Protein 1DIH (pdb70)

Nearest PDB structures (foldseek):
  1arz-assembly1_C  TM=7.672E-01  e=2.226E-49  Escherichia coli K-12
  4ywj-assembly1_A  TM=9.802E-01  e=9.740E-38  Pseudomonas aeruginosa PAO1
  5us6-assembly1_D  TM=9.262E-01  e=4.968E-38  Vibrio vulnificus CMCP6
  8d57-assembly2_F  TM=9.720E-01  e=3.830E-36  Acinetobacter baumannii
  5tej-assembly1_B  TM=7.426E-01  e=2.477E-39  Vibrio vulnificus CMCP6

Structure (mmCIF, N/CA/C/O backbone):
data_1DIH
#
_entry.id   1DIH
#
_cell.length_a   75.700
_cell.length_b   81.200
_cell.length_c   94.200
_cell.angle_alpha   90.00
_cell.angle_beta   90.00
_cell.angle_gamma   90.00
#
_symmetry.space_group_name_H-M   'I 2 2 2'
#
loop_
_entity.id
_entity.type
_entity.pdbx_description
1 polymer 'DIHYDRODIPICOLINATE REDUCTASE'
2 non-polymer 'NADPH DIHYDRO-NICOTINAMIDE-ADENINE-DINUCLEOTIDE PHOSPHATE'
3 water water
#
loop_
_atom_site.group_PDB
_atom_site.id
_atom_site.type_symbol
_atom_site.label_atom_id
_atom_site.label_alt_id
_atom_site.label_comp_id
_atom_site.label_asym_id
_atom_site.label_entity_id
_atom_site.label_seq_id
_atom_site.pdbx_PDB_ins_code
_atom_site.Cartn_x
_atom_site.Cartn_y
_atom_site.Cartn_z
_atom_site.occupancy
_atom_site.B_iso_or_equiv
_atom_site.auth_seq_id
_atom_site.auth_comp_id
_atom_site.auth_asym_id
_atom_site.auth_atom_id
_atom_site.pdbx_PDB_model_num
ATOM 1 N N . HIS A 1 2 ? 20.711 -10.361 16.530 1.00 68.23 2 HIS A N 1
ATOM 2 C CA . HIS A 1 2 ? 20.277 -11.511 17.303 1.00 66.86 2 HIS A CA 1
ATOM 3 C C . HIS A 1 2 ? 19.350 -12.386 16.455 1.00 69.03 2 HIS A C 1
ATOM 4 O O . HIS A 1 2 ? 19.625 -13.585 16.196 1.00 71.04 2 HIS A O 1
ATOM 6 N N . ASP A 1 3 ? 18.409 -11.649 15.850 1.00 69.21 3 ASP A N 1
ATOM 7 C CA . ASP A 1 3 ? 17.209 -12.104 15.162 1.00 70.71 3 ASP A CA 1
ATOM 8 C C . ASP A 1 3 ? 16.201 -12.412 16.273 1.00 71.19 3 ASP A C 1
ATOM 9 O O . ASP A 1 3 ? 16.487 -13.259 17.124 1.00 73.78 3 ASP A O 1
ATOM 11 N N . ALA A 1 4 ? 15.153 -11.596 16.403 1.00 68.18 4 ALA A N 1
ATOM 12 C CA . ALA A 1 4 ? 14.198 -11.812 17.466 1.00 65.53 4 ALA A CA 1
ATOM 13 C C . ALA A 1 4 ? 13.126 -10.792 17.416 1.00 64.35 4 ALA A C 1
ATOM 14 O O . ALA A 1 4 ? 13.432 -9.618 17.196 1.00 63.80 4 ALA A O 1
ATOM 16 N N . ASN A 1 5 ? 11.907 -11.309 17.633 1.00 65.39 5 ASN A N 1
ATOM 17 C CA . ASN A 1 5 ? 10.674 -10.571 17.637 1.00 68.65 5 ASN A CA 1
ATOM 18 C C . ASN A 1 5 ? 10.726 -9.046 17.426 1.00 69.47 5 ASN A C 1
ATOM 19 O O . ASN A 1 5 ? 9.929 -8.509 16.639 1.00 72.70 5 ASN A O 1
ATOM 24 N N . ILE A 1 6 ? 11.743 -8.344 17.985 1.00 63.66 6 ILE A N 1
ATOM 25 C CA . ILE A 1 6 ? 11.845 -6.932 17.689 1.00 56.05 6 ILE A CA 1
ATOM 26 C C . ILE A 1 6 ? 13.061 -6.469 16.928 1.00 50.44 6 ILE A C 1
ATOM 27 O O . ILE A 1 6 ? 14.188 -6.925 17.154 1.00 50.49 6 ILE A O 1
ATOM 32 N N . ARG A 1 7 ? 12.763 -5.603 15.960 1.00 45.37 7 ARG A N 1
ATOM 33 C CA . ARG A 1 7 ? 13.658 -5.188 14.885 1.00 40.27 7 ARG A CA 1
ATOM 34 C C . ARG A 1 7 ? 14.187 -3.729 14.958 1.00 34.20 7 ARG A C 1
ATOM 35 O O . ARG A 1 7 ? 13.467 -2.747 15.049 1.00 29.79 7 ARG A O 1
ATOM 37 N N . VAL A 1 8 ? 15.502 -3.609 14.849 1.00 34.29 8 VAL A N 1
ATOM 38 C CA . VAL A 1 8 ? 16.199 -2.403 15.173 1.00 34.26 8 VAL A CA 1
ATOM 39 C C . VAL A 1 8 ? 17.201 -1.819 14.169 1.00 30.12 8 VAL A C 1
ATOM 40 O O . VAL A 1 8 ? 18.284 -2.372 13.843 1.00 27.79 8 VAL A O 1
ATOM 44 N N . ALA A 1 9 ? 16.952 -0.537 13.951 1.00 28.67 9 ALA A N 1
ATOM 45 C CA . ALA A 1 9 ? 17.821 0.273 13.159 1.00 26.86 9 ALA A CA 1
ATOM 46 C C . ALA A 1 9 ? 18.519 1.241 14.069 1.00 27.30 9 ALA A C 1
ATOM 47 O O . ALA A 1 9 ? 17.911 1.756 15.033 1.00 28.46 9 ALA A O 1
ATOM 49 N N . ILE A 1 10 ? 19.812 1.372 13.747 1.00 24.94 10 ILE A N 1
ATOM 50 C CA . ILE A 1 10 ? 20.816 2.136 14.411 1.00 23.35 10 ILE A CA 1
ATOM 51 C C . ILE A 1 10 ? 21.403 3.152 13.451 1.00 26.85 10 ILE A C 1
ATOM 52 O O . ILE A 1 10 ? 22.233 2.821 12.582 1.00 27.01 10 ILE A O 1
ATOM 57 N N . ALA A 1 11 ? 21.033 4.391 13.641 1.00 26.41 11 ALA A N 1
ATOM 58 C CA . ALA A 1 11 ? 21.549 5.429 12.839 1.00 27.20 11 ALA A CA 1
ATOM 59 C C . ALA A 1 11 ? 22.921 5.765 13.351 1.00 29.48 11 ALA A C 1
ATOM 60 O O . ALA A 1 11 ? 23.289 5.288 14.382 1.00 33.35 11 ALA A O 1
ATOM 62 N N . GLY A 1 12 ? 23.721 6.543 12.669 1.00 30.50 12 GLY A N 1
ATOM 63 C CA . GLY A 1 12 ? 25.028 6.918 13.201 1.00 30.89 12 GLY A CA 1
ATOM 64 C C . GLY A 1 12 ? 26.012 5.753 13.193 1.00 33.26 12 GLY A C 1
ATOM 65 O O . GLY A 1 12 ? 26.984 5.784 13.969 1.00 35.74 12 GLY A O 1
ATOM 66 N N . ALA A 1 13 ? 25.691 4.701 12.384 1.00 30.66 13 ALA A N 1
ATOM 67 C CA . ALA A 1 13 ? 26.398 3.420 12.276 1.00 29.16 13 ALA A CA 1
ATOM 68 C C . ALA A 1 13 ? 27.917 3.367 12.411 1.00 31.35 13 ALA A C 1
ATOM 69 O O . ALA A 1 13 ? 28.477 2.491 13.033 1.00 35.71 13 ALA A O 1
ATOM 71 N N . GLY A 1 14 ? 28.629 4.328 11.954 1.00 29.65 14 GLY A N 1
ATOM 72 C CA . GLY A 1 14 ? 30.037 4.248 12.196 1.00 30.55 14 GLY A CA 1
ATOM 73 C C . GLY A 1 14 ? 30.463 5.184 13.308 1.00 33.73 14 GLY A C 1
ATOM 74 O O . GLY A 1 14 ? 31.610 5.581 13.412 1.00 37.58 14 GLY A O 1
ATOM 75 N N . GLY A 1 15 ? 29.538 5.620 14.129 1.00 34.03 15 GLY A N 1
ATOM 76 C CA . GLY A 1 15 ? 29.910 6.557 15.169 1.00 34.10 15 GLY A CA 1
ATOM 77 C C . GLY A 1 15 ? 30.323 5.837 16.461 1.00 34.83 15 GLY A C 1
ATOM 78 O O . GLY A 1 15 ? 30.253 4.578 16.539 1.00 34.82 15 GLY A O 1
ATOM 79 N N . ARG A 1 16 ? 30.804 6.634 17.441 1.00 34.21 16 ARG A N 1
ATOM 80 C CA . ARG A 1 16 ? 31.287 6.073 18.695 1.00 33.93 16 ARG A CA 1
ATOM 81 C C . ARG A 1 16 ? 30.293 5.181 19.393 1.00 29.54 16 ARG A C 1
ATOM 82 O O . ARG A 1 16 ? 30.558 4.021 19.550 1.00 29.61 16 ARG A O 1
ATOM 90 N N . MET A 1 17 ? 29.053 5.624 19.500 1.00 24.41 17 MET A N 1
ATOM 91 C CA . MET A 1 17 ? 28.024 4.776 20.011 1.00 22.15 17 MET A CA 1
ATOM 92 C C . MET A 1 17 ? 27.457 3.788 18.995 1.00 22.18 17 MET A C 1
ATOM 93 O O . MET A 1 17 ? 26.930 2.721 19.371 1.00 22.61 17 MET A O 1
ATOM 98 N N . GLY A 1 18 ? 27.340 4.232 17.725 1.00 21.62 18 GLY A N 1
ATOM 99 C CA . GLY A 1 18 ? 26.805 3.420 16.646 1.00 18.98 18 GLY A CA 1
ATOM 100 C C . GLY A 1 18 ? 27.475 2.080 16.697 1.00 21.32 18 GLY A C 1
ATOM 101 O O . GLY A 1 18 ? 26.803 1.076 16.725 1.00 24.05 18 GLY A O 1
ATOM 102 N N . ARG A 1 19 ? 28.791 2.072 16.855 1.00 21.88 19 ARG A N 1
ATOM 103 C CA . ARG A 1 19 ? 29.534 0.818 16.912 1.00 24.02 19 ARG A CA 1
ATOM 104 C C . ARG A 1 19 ? 28.994 -0.106 17.980 1.00 30.02 19 ARG A C 1
ATOM 105 O O . ARG A 1 19 ? 28.549 -1.184 17.674 1.00 35.97 19 ARG A O 1
ATOM 107 N N . GLN A 1 20 ? 29.002 0.346 19.246 1.00 29.65 20 GLN A N 1
ATOM 108 C CA . GLN A 1 20 ? 28.488 -0.320 20.427 1.00 27.09 20 GLN A CA 1
ATOM 109 C C . GLN A 1 20 ? 27.016 -0.689 20.368 1.00 23.72 20 GLN A C 1
ATOM 110 O O . GLN A 1 20 ? 26.591 -1.758 20.828 1.00 22.93 20 GLN A O 1
ATOM 116 N N . LEU A 1 21 ? 26.207 0.263 19.976 1.00 23.84 21 LEU A N 1
ATOM 117 C CA . LEU A 1 21 ? 24.785 -0.029 19.804 1.00 26.59 21 LEU A CA 1
ATOM 118 C C . LEU A 1 21 ? 24.639 -1.276 18.921 1.00 26.47 21 LEU A C 1
ATOM 119 O O . LEU A 1 21 ? 23.693 -2.085 19.078 1.00 25.75 21 LEU A O 1
ATOM 124 N N . ILE A 1 22 ? 25.641 -1.515 18.037 1.00 29.01 22 ILE A N 1
ATOM 125 C CA . ILE A 1 22 ? 25.594 -2.697 17.168 1.00 31.32 22 ILE A CA 1
ATOM 126 C C . ILE A 1 22 ? 25.800 -3.994 17.926 1.00 33.48 22 ILE A C 1
ATOM 127 O O . ILE A 1 22 ? 24.951 -4.932 17.905 1.00 35.02 22 ILE A O 1
ATOM 132 N N . GLN A 1 23 ? 26.911 -4.044 18.646 1.00 32.63 23 GLN A N 1
ATOM 133 C CA . GLN A 1 23 ? 27.158 -5.231 19.389 1.00 35.09 23 GLN A CA 1
ATOM 134 C C . GLN A 1 23 ? 26.069 -5.487 20.402 1.00 36.47 23 GLN A C 1
ATOM 135 O O . GLN A 1 23 ? 25.607 -6.640 20.632 1.00 37.18 23 GLN A O 1
ATOM 141 N N . ALA A 1 24 ? 25.524 -4.406 20.898 1.00 35.23 24 ALA A N 1
ATOM 142 C CA . ALA A 1 24 ? 24.445 -4.630 21.819 1.00 33.90 24 ALA A CA 1
ATOM 143 C C . ALA A 1 24 ? 23.229 -5.271 21.171 1.00 28.99 24 ALA A C 1
ATOM 144 O O . ALA A 1 24 ? 22.530 -6.094 21.732 1.00 27.10 24 ALA A O 1
ATOM 146 N N . ALA A 1 25 ? 22.892 -4.733 20.041 1.00 29.93 25 ALA A N 1
ATOM 147 C CA . ALA A 1 25 ? 21.698 -5.134 19.392 1.00 28.70 25 ALA A CA 1
ATOM 148 C C . ALA A 1 25 ? 21.910 -6.565 19.057 1.00 28.45 25 ALA A C 1
ATOM 149 O O . ALA A 1 25 ? 21.117 -7.425 19.390 1.00 27.91 25 ALA A O 1
ATOM 151 N N . LEU A 1 26 ? 23.082 -6.770 18.520 1.00 30.35 26 LEU A N 1
ATOM 152 C CA . LEU A 1 26 ? 23.497 -8.074 18.200 1.00 35.81 26 LEU A CA 1
ATOM 153 C C . LEU A 1 26 ? 23.322 -8.980 19.413 1.00 44.45 26 LEU A C 1
ATOM 154 O O . LEU A 1 26 ? 22.487 -9.884 19.407 1.00 49.35 26 LEU A O 1
ATOM 159 N N . ALA A 1 27 ? 23.892 -8.582 20.552 1.00 45.01 27 ALA A N 1
ATOM 160 C CA . ALA A 1 27 ? 23.825 -9.411 21.758 1.00 43.88 27 ALA A CA 1
ATOM 161 C C . ALA A 1 27 ? 22.523 -9.699 22.444 1.00 41.67 27 ALA A C 1
ATOM 162 O O . ALA A 1 27 ? 22.382 -10.801 22.850 1.00 44.45 27 ALA A O 1
ATOM 164 N N . LEU A 1 28 ? 21.677 -8.715 22.710 1.00 40.16 28 LEU A N 1
ATOM 165 C CA . LEU A 1 28 ? 20.418 -8.809 23.504 1.00 39.31 28 LEU A CA 1
ATOM 166 C C . LEU A 1 28 ? 19.298 -9.691 22.913 1.00 41.60 28 LEU A C 1
ATOM 167 O O . LEU A 1 28 ? 18.594 -9.291 21.978 1.00 42.69 28 LEU A O 1
ATOM 172 N N . GLU A 1 29 ? 18.955 -10.757 23.631 1.00 41.80 29 GLU A N 1
ATOM 173 C CA . GLU A 1 29 ? 17.858 -11.646 23.264 1.00 42.68 29 GLU A CA 1
ATOM 174 C C . GLU A 1 29 ? 16.509 -10.940 22.988 1.00 41.06 29 GLU A C 1
ATOM 175 O O . GLU A 1 29 ? 15.981 -10.185 23.826 1.00 41.74 29 GLU A O 1
ATOM 181 N N . GLY A 1 30 ? 15.894 -11.228 21.823 1.00 37.91 30 GLY A N 1
ATOM 182 C CA . GLY A 1 30 ? 14.594 -10.661 21.543 1.00 34.97 30 GLY A CA 1
ATOM 183 C C . GLY A 1 30 ? 14.687 -9.411 20.676 1.00 33.84 30 GLY A C 1
ATOM 184 O O . GLY A 1 30 ? 13.662 -8.806 20.327 1.00 33.97 30 GLY A O 1
ATOM 185 N N . VAL A 1 31 ? 15.920 -8.964 20.397 1.00 34.23 31 VAL A N 1
ATOM 186 C CA . VAL A 1 31 ? 16.112 -7.802 19.538 1.00 36.47 31 VAL A CA 1
ATOM 187 C C . VAL A 1 31 ? 16.947 -8.233 18.397 1.00 36.69 31 VAL A C 1
ATOM 188 O O . VAL A 1 31 ? 17.993 -8.845 18.634 1.00 36.69 31 VAL A O 1
ATOM 192 N N . GLN A 1 32 ? 16.549 -7.862 17.194 1.00 37.62 32 GLN A N 1
ATOM 193 C CA . GLN A 1 32 ? 17.381 -8.259 16.101 1.00 41.39 32 GLN A CA 1
ATOM 194 C C . GLN A 1 32 ? 17.752 -7.096 15.284 1.00 39.66 32 GLN A C 1
ATOM 195 O O . GLN A 1 32 ? 16.887 -6.277 15.124 1.00 40.63 32 GLN A O 1
ATOM 201 N N . LEU A 1 33 ? 19.028 -7.004 14.833 1.00 37.67 33 LEU A N 1
ATOM 202 C CA . LEU A 1 33 ? 19.555 -5.834 14.059 1.00 36.28 33 LEU A CA 1
ATOM 203 C C . LEU A 1 33 ? 18.812 -5.587 12.738 1.00 36.46 33 LEU A C 1
ATOM 204 O O . LEU A 1 33 ? 19.256 -6.097 11.717 1.00 34.66 33 LEU A O 1
ATOM 209 N N . GLY A 1 34 ? 17.756 -4.754 12.778 1.00 36.52 34 GLY A N 1
ATOM 210 C 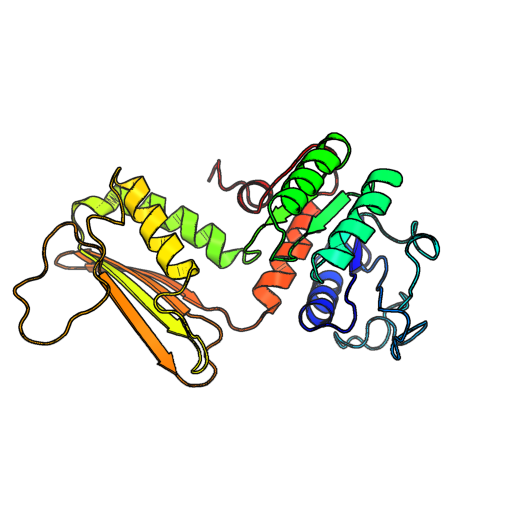CA . GLY A 1 34 ? 16.972 -4.327 11.612 1.00 34.91 34 GLY A CA 1
ATOM 211 C C . GLY A 1 34 ? 17.809 -3.713 10.486 1.00 34.30 34 GLY A C 1
ATOM 212 O O . GLY A 1 34 ? 18.058 -4.358 9.497 1.00 34.98 34 GLY A O 1
ATOM 213 N N . ALA A 1 35 ? 18.251 -2.473 10.638 1.00 34.79 35 ALA A N 1
ATOM 214 C CA . ALA A 1 35 ? 19.078 -1.752 9.667 1.00 35.01 35 ALA A CA 1
ATOM 215 C C . ALA A 1 35 ? 20.243 -1.005 10.326 1.00 37.26 35 ALA A C 1
ATOM 216 O O . ALA A 1 35 ? 20.204 -0.742 11.518 1.00 39.57 35 ALA A O 1
ATOM 218 N N . ALA A 1 36 ? 21.209 -0.537 9.528 1.00 36.88 36 ALA A N 1
ATOM 219 C CA . ALA A 1 36 ? 22.349 0.253 9.996 1.00 35.81 36 ALA A CA 1
ATOM 220 C C . ALA A 1 36 ? 22.629 1.403 9.070 1.00 38.75 36 ALA A C 1
ATOM 221 O O . ALA A 1 36 ? 23.257 1.171 8.038 1.00 41.88 36 ALA A O 1
ATOM 223 N N . LEU A 1 37 ? 22.259 2.620 9.463 1.00 37.00 37 LEU A N 1
ATOM 224 C CA . LEU A 1 37 ? 22.452 3.789 8.629 1.00 37.28 37 LEU A CA 1
ATOM 225 C C . LEU A 1 37 ? 23.775 4.443 8.833 1.00 41.97 37 LEU A C 1
ATOM 226 O O . LEU A 1 37 ? 24.340 4.390 9.910 1.00 44.78 37 LEU A O 1
ATOM 231 N N . GLU A 1 38 ? 24.155 5.193 7.801 1.00 41.68 38 GLU A N 1
ATOM 232 C CA . GLU A 1 38 ? 25.313 6.037 7.756 1.00 39.65 38 GLU A CA 1
ATOM 233 C C . GLU A 1 38 ? 24.972 7.241 6.928 1.00 40.05 38 GLU A C 1
ATOM 234 O O . GLU A 1 38 ? 23.884 7.365 6.332 1.00 38.18 38 GLU A O 1
ATOM 240 N N . ARG A 1 39 ? 25.920 8.129 6.945 1.00 43.54 39 ARG A N 1
ATOM 241 C CA . ARG A 1 39 ? 25.840 9.428 6.341 1.00 48.32 39 ARG A CA 1
ATOM 242 C C . ARG A 1 39 ? 26.431 9.409 4.959 1.00 50.50 39 ARG A C 1
ATOM 243 O O . ARG A 1 39 ? 27.637 9.163 4.834 1.00 51.13 39 ARG A O 1
ATOM 251 N N . GLU A 1 40 ? 25.560 9.702 3.970 1.00 51.25 40 GLU A N 1
ATOM 252 C CA . GLU A 1 40 ? 25.834 9.823 2.536 1.00 51.37 40 GLU A CA 1
ATOM 253 C C . GLU A 1 40 ? 27.250 9.689 2.124 1.00 50.39 40 GLU A C 1
ATOM 254 O O . GLU A 1 40 ? 27.592 8.756 1.395 1.00 51.22 40 GLU A O 1
ATOM 260 N N . GLY A 1 41 ? 28.054 10.670 2.497 1.00 50.84 41 GLY A N 1
ATOM 261 C CA . GLY A 1 41 ? 29.472 10.602 2.146 1.00 53.73 41 GLY A CA 1
ATOM 262 C C . GLY A 1 41 ? 30.066 9.212 2.491 1.00 55.92 41 GLY A C 1
ATOM 263 O O . GLY A 1 41 ? 30.989 8.688 1.847 1.00 57.11 41 GLY A O 1
ATOM 264 N N . SER A 1 42 ? 29.423 8.585 3.486 1.00 55.74 42 SER A N 1
ATOM 265 C CA . SER A 1 42 ? 29.739 7.252 4.025 1.00 55.68 42 SER A CA 1
ATOM 266 C C . SER A 1 42 ? 30.522 6.258 3.157 1.00 54.65 42 SER A C 1
ATOM 267 O O . SER A 1 42 ? 29.999 5.680 2.196 1.00 55.52 42 SER A O 1
ATOM 269 N N . SER A 1 43 ? 31.692 5.908 3.691 1.00 52.52 43 SER A N 1
ATOM 270 C CA . SER A 1 43 ? 32.578 4.883 3.164 1.00 50.95 43 SER A CA 1
ATOM 271 C C . SER A 1 43 ? 32.187 3.475 3.649 1.00 50.10 43 SER A C 1
ATOM 272 O O . SER A 1 43 ? 32.756 2.460 3.201 1.00 51.30 43 SER A O 1
ATOM 275 N N . LEU A 1 44 ? 31.281 3.400 4.621 1.00 46.64 44 LEU A N 1
ATOM 276 C CA . LEU A 1 44 ? 30.914 2.108 5.155 1.00 44.21 44 LEU A CA 1
ATOM 277 C C . LEU A 1 44 ? 29.599 1.734 4.557 1.00 44.21 44 LEU A C 1
ATOM 278 O O . LEU A 1 44 ? 28.970 0.704 4.853 1.00 44.45 44 LEU A O 1
ATOM 283 N N . LEU A 1 45 ? 29.212 2.645 3.678 1.00 43.20 45 LEU A N 1
ATOM 284 C CA . LEU A 1 45 ? 27.994 2.544 2.934 1.00 39.74 45 LEU A CA 1
ATOM 285 C C . LEU A 1 45 ? 27.850 1.229 2.217 1.00 38.28 45 LEU A C 1
ATOM 286 O O . LEU A 1 45 ? 28.805 0.503 1.926 1.00 32.29 45 LEU A O 1
ATOM 291 N N . GLY A 1 46 ? 26.565 0.989 1.974 1.00 43.87 46 GLY A N 1
ATOM 292 C CA . GLY A 1 46 ? 26.003 -0.080 1.195 1.00 49.20 46 GLY A CA 1
ATOM 293 C C . GLY A 1 46 ? 26.452 -1.442 1.650 1.00 51.91 46 GLY A C 1
ATOM 294 O O . GLY A 1 46 ? 25.688 -2.429 1.562 1.00 54.43 46 GLY A O 1
ATOM 295 N N . SER A 1 47 ? 27.705 -1.494 2.059 1.00 51.67 47 SER A N 1
ATOM 296 C CA . SER A 1 47 ? 28.250 -2.680 2.647 1.00 55.21 47 SER A CA 1
ATOM 297 C C . SER A 1 47 ? 29.428 -2.405 3.588 1.00 58.42 47 SER A C 1
ATOM 298 O O . SER A 1 47 ? 30.341 -1.638 3.281 1.00 59.73 47 SER A O 1
ATOM 300 N N . ASP A 1 48 ? 29.372 -3.081 4.710 1.00 59.68 48 ASP A N 1
ATOM 301 C CA . ASP A 1 48 ? 30.402 -3.148 5.708 1.00 64.74 48 ASP A CA 1
ATOM 302 C C . ASP A 1 48 ? 29.623 -3.558 6.916 1.00 67.79 48 ASP A C 1
ATOM 303 O O . ASP A 1 48 ? 29.887 -3.266 8.109 1.00 68.20 48 ASP A O 1
ATOM 308 N N . ALA A 1 49 ? 28.534 -4.169 6.439 1.00 68.64 49 ALA A N 1
ATOM 309 C CA . ALA A 1 49 ? 27.459 -4.780 7.183 1.00 68.99 49 ALA A CA 1
ATOM 310 C C . ALA A 1 49 ? 27.812 -5.256 8.560 1.00 66.81 49 ALA A C 1
ATOM 311 O O . ALA A 1 49 ? 28.287 -6.400 8.651 1.00 66.98 49 ALA A O 1
ATOM 313 N N . GLY A 1 50 ? 27.384 -4.473 9.590 1.00 64.85 50 GLY A N 1
ATOM 314 C CA . GLY A 1 50 ? 27.586 -4.830 10.994 1.00 63.80 50 GLY A CA 1
ATOM 315 C C . GLY A 1 50 ? 28.843 -5.697 11.257 1.00 63.54 50 GLY A C 1
ATOM 316 O O . GLY A 1 50 ? 28.799 -6.915 11.522 1.00 63.02 50 GLY A O 1
ATOM 317 N N . GLU A 1 51 ? 29.975 -5.062 11.038 1.00 63.72 51 GLU A N 1
ATOM 318 C CA . GLU A 1 51 ? 31.280 -5.604 11.309 1.00 63.32 51 GLU A CA 1
ATOM 319 C C . GLU A 1 51 ? 32.184 -4.427 11.657 1.00 63.87 51 GLU A C 1
ATOM 320 O O . GLU A 1 51 ? 33.078 -4.026 10.906 1.00 63.07 51 GLU A O 1
ATOM 326 N N . LEU A 1 52 ? 31.661 -3.713 12.678 1.00 65.43 52 LEU A N 1
ATOM 327 C CA . LEU A 1 52 ? 32.277 -2.688 13.525 1.00 65.60 52 LEU A CA 1
ATOM 328 C C . LEU A 1 52 ? 32.219 -3.271 14.930 1.00 62.55 52 LEU A C 1
ATOM 329 O O . LEU A 1 52 ? 33.172 -3.231 15.728 1.00 63.47 52 LEU A O 1
ATOM 334 N N . ALA A 1 53 ? 31.129 -3.969 15.141 1.00 59.31 53 ALA A N 1
ATOM 335 C CA . ALA A 1 53 ? 30.919 -4.675 16.378 1.00 58.62 53 ALA A CA 1
ATOM 336 C C . ALA A 1 53 ? 31.657 -6.031 16.433 1.00 57.34 53 ALA A C 1
ATOM 337 O O . ALA A 1 53 ? 31.387 -6.839 17.349 1.00 58.31 53 ALA A O 1
ATOM 339 N N . GLY A 1 54 ? 32.483 -6.348 15.405 1.00 55.73 54 GLY A N 1
ATOM 340 C CA . GLY A 1 54 ? 32.974 -7.703 15.177 1.00 54.80 54 GLY A CA 1
ATOM 341 C C . GLY A 1 54 ? 31.717 -8.565 14.875 1.00 56.55 54 GLY A C 1
ATOM 342 O O . GLY A 1 54 ? 30.577 -8.080 14.914 1.00 57.74 54 GLY A O 1
ATOM 343 N N . ALA A 1 55 ? 31.891 -9.855 14.597 1.00 57.14 55 ALA A N 1
ATOM 344 C CA . ALA A 1 55 ? 30.803 -10.802 14.251 1.00 56.25 55 ALA A CA 1
ATOM 345 C C . ALA A 1 55 ? 30.725 -11.002 12.769 1.00 55.09 55 ALA A C 1
ATOM 346 O O . ALA A 1 55 ? 29.666 -11.340 12.248 1.00 55.97 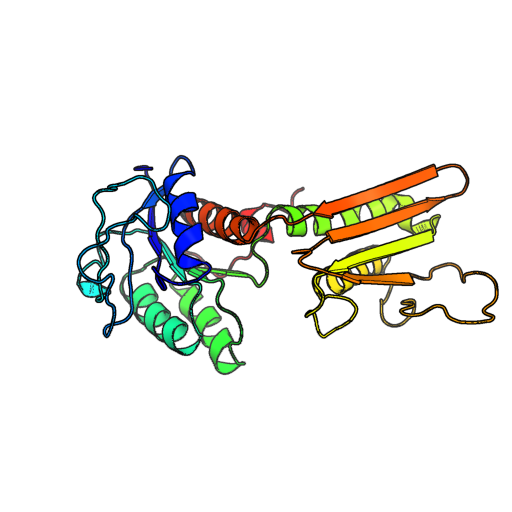55 ALA A O 1
ATOM 348 N N . GLY A 1 56 ? 31.889 -10.810 12.151 1.00 54.08 56 GLY A N 1
ATOM 349 C CA . GLY A 1 56 ? 32.049 -10.882 10.742 1.00 54.07 56 GLY A CA 1
ATOM 350 C C . GLY A 1 56 ? 30.845 -10.270 10.047 1.00 53.17 56 GLY A C 1
ATOM 351 O O . GLY A 1 56 ? 30.655 -9.041 10.061 1.00 51.91 56 GLY A O 1
ATOM 352 N N . LYS A 1 57 ? 29.988 -11.195 9.574 1.00 52.66 57 LYS A N 1
ATOM 353 C CA . LYS A 1 57 ? 28.828 -10.889 8.781 1.00 52.47 57 LYS A CA 1
ATOM 354 C C . LYS A 1 57 ? 27.525 -11.081 9.504 1.00 49.44 57 LYS A C 1
ATOM 355 O O . LYS A 1 57 ? 27.320 -12.109 10.106 1.00 49.59 57 LYS A O 1
ATOM 361 N N . THR A 1 58 ? 26.608 -10.128 9.358 1.00 47.76 58 THR A N 1
ATOM 362 C CA . THR A 1 58 ? 25.347 -10.198 10.064 1.00 47.39 58 THR A CA 1
ATOM 363 C C . THR A 1 58 ? 24.105 -10.200 9.195 1.00 47.47 58 THR A C 1
ATOM 364 O O . THR A 1 58 ? 22.997 -10.123 9.749 1.00 47.72 58 THR A O 1
ATOM 368 N N . GLY A 1 59 ? 24.274 -10.109 7.858 1.00 46.67 59 GLY A N 1
ATOM 369 C CA . GLY A 1 59 ? 23.127 -10.125 6.972 1.00 44.75 59 GLY A CA 1
ATOM 370 C C . GLY A 1 59 ? 22.669 -8.753 6.572 1.00 45.82 59 GLY A C 1
ATOM 371 O O . GLY A 1 59 ? 22.429 -8.588 5.409 1.00 46.73 59 GLY A O 1
ATOM 372 N N . VAL A 1 60 ? 22.530 -7.802 7.562 1.00 45.56 60 VAL A N 1
ATOM 373 C CA . VAL A 1 60 ? 22.114 -6.379 7.448 1.00 42.17 60 VAL A CA 1
ATOM 374 C C . VAL A 1 60 ? 23.255 -5.618 6.865 1.00 40.79 60 VAL A C 1
ATOM 375 O O . VAL A 1 60 ? 24.380 -5.967 7.189 1.00 40.28 60 VAL A O 1
ATOM 379 N N . THR A 1 61 ? 22.941 -4.504 6.159 1.00 40.49 61 THR A N 1
ATOM 380 C CA . THR A 1 61 ? 23.897 -3.729 5.368 1.00 40.76 61 THR A CA 1
ATOM 381 C C . THR A 1 61 ? 23.810 -2.221 5.553 1.00 32.94 61 THR A C 1
ATOM 382 O O . THR A 1 61 ? 22.752 -1.641 5.633 1.00 29.25 61 THR A O 1
ATOM 386 N N . VAL A 1 62 ? 24.941 -1.579 5.701 1.00 32.33 62 VAL A N 1
ATOM 387 C CA . VAL A 1 62 ? 24.893 -0.149 5.893 1.00 36.14 62 VAL A CA 1
ATOM 388 C C . VAL A 1 62 ? 24.293 0.668 4.725 1.00 41.57 62 VAL A C 1
ATOM 389 O O . VAL A 1 62 ? 24.816 0.688 3.600 1.00 44.39 62 VAL A O 1
ATOM 393 N N . GLN A 1 63 ? 23.201 1.377 5.007 1.00 41.22 63 GLN A N 1
ATOM 394 C CA . GLN A 1 63 ? 22.484 2.134 4.019 1.00 41.24 63 GLN A CA 1
ATOM 395 C C . GLN A 1 63 ? 22.654 3.633 4.189 1.00 42.34 63 GLN A C 1
ATOM 396 O O . GLN A 1 63 ? 23.490 4.069 4.927 1.00 41.88 63 GLN A O 1
ATOM 402 N N . SER A 1 64 ? 21.786 4.415 3.530 1.00 43.51 64 SER A N 1
ATOM 403 C CA . SER A 1 64 ? 21.814 5.852 3.625 1.00 41.70 64 SER A CA 1
ATOM 404 C C . SER A 1 64 ? 20.432 6.475 3.647 1.00 39.99 64 SER A C 1
ATOM 405 O O . SER A 1 64 ? 20.298 7.676 3.956 1.00 41.20 64 SER A O 1
ATOM 408 N N . SER A 1 65 ? 19.421 5.659 3.305 1.00 38.25 65 SER A N 1
ATOM 409 C CA . SER A 1 65 ? 18.024 6.093 3.122 1.00 39.78 65 SER A CA 1
ATOM 410 C C . SER A 1 65 ? 17.081 5.462 4.064 1.00 38.79 65 SER A C 1
ATOM 411 O O . SER A 1 65 ? 16.893 4.246 3.977 1.00 39.57 65 SER A O 1
ATOM 414 N N . LEU A 1 66 ? 16.304 6.294 4.744 1.00 39.48 66 LEU A N 1
ATOM 415 C CA . LEU A 1 66 ? 15.275 5.760 5.624 1.00 42.78 66 LEU A CA 1
ATOM 416 C C . LEU A 1 66 ? 14.263 4.894 4.867 1.00 42.63 66 LEU A C 1
ATOM 417 O O . LEU A 1 66 ? 14.014 3.703 5.183 1.00 40.34 66 LEU A O 1
ATOM 422 N N . ASP A 1 67 ? 13.740 5.479 3.785 1.00 45.53 67 ASP A N 1
ATOM 423 C CA . ASP A 1 67 ? 12.824 4.736 2.911 1.00 45.50 67 ASP A CA 1
ATOM 424 C C . ASP A 1 67 ? 13.509 3.596 2.143 1.00 41.96 67 ASP A C 1
ATOM 425 O O . ASP A 1 67 ? 12.905 2.563 1.871 1.00 42.14 67 ASP A O 1
ATOM 430 N N . ALA A 1 68 ? 14.825 3.658 1.994 1.00 40.04 68 ALA A N 1
ATOM 431 C CA . ALA A 1 68 ? 15.529 2.507 1.432 1.00 42.15 68 ALA A CA 1
ATOM 432 C C . ALA A 1 68 ? 15.471 1.283 2.339 1.00 43.69 68 ALA A C 1
ATOM 433 O O . ALA A 1 68 ? 16.059 0.224 2.021 1.00 40.84 68 ALA A O 1
ATOM 435 N N . VAL A 1 69 ? 14.899 1.478 3.549 1.00 47.38 69 VAL A N 1
ATOM 436 C CA . VAL A 1 69 ? 14.957 0.433 4.572 1.00 46.38 69 VAL A CA 1
ATOM 437 C C . VAL A 1 69 ? 13.879 0.544 5.554 1.00 41.24 69 VAL A C 1
ATOM 438 O O . VAL A 1 69 ? 13.868 -0.159 6.547 1.00 42.91 69 VAL A O 1
ATOM 442 N N . LYS A 1 70 ? 13.030 1.458 5.284 1.00 36.17 70 LYS A N 1
ATOM 443 C CA . LYS A 1 70 ? 12.060 1.770 6.214 1.00 38.77 70 LYS A CA 1
ATOM 444 C C . LYS A 1 70 ? 11.198 0.621 6.635 1.00 43.23 70 LYS A C 1
ATOM 445 O O . LYS A 1 70 ? 10.477 0.724 7.612 1.00 44.42 70 LYS A O 1
ATOM 451 N N . ASP A 1 71 ? 11.403 -0.532 6.069 1.00 47.45 71 ASP A N 1
ATOM 452 C CA . ASP A 1 71 ? 10.624 -1.684 6.511 1.00 54.47 71 ASP A CA 1
ATOM 453 C C . ASP A 1 71 ? 11.474 -2.839 7.018 1.00 54.33 71 ASP A C 1
ATOM 454 O O . ASP A 1 71 ? 11.022 -3.989 7.161 1.00 53.80 71 ASP A O 1
ATOM 459 N N . ASP A 1 72 ? 12.726 -2.526 7.320 1.00 54.24 72 ASP A N 1
ATOM 460 C CA . ASP A 1 72 ? 13.656 -3.517 7.872 1.00 53.08 72 ASP A CA 1
ATOM 461 C C . ASP A 1 72 ? 13.739 -3.537 9.416 1.00 49.26 72 ASP A C 1
ATOM 462 O O . ASP A 1 72 ? 14.310 -4.439 10.043 1.00 49.38 72 ASP A O 1
ATOM 467 N N . PHE A 1 73 ? 13.102 -2.549 10.001 1.00 44.43 73 PHE A N 1
ATOM 468 C CA . PHE A 1 73 ? 13.198 -2.269 11.383 1.00 41.06 73 PHE A CA 1
ATOM 469 C C . PHE A 1 73 ? 11.868 -1.796 11.963 1.00 42.60 73 PHE A C 1
ATOM 470 O O . PHE A 1 73 ? 10.980 -1.268 11.277 1.00 43.50 73 PHE A O 1
ATOM 478 N N . ASP A 1 74 ? 11.790 -2.001 13.260 1.00 41.92 74 ASP A N 1
ATOM 479 C CA . ASP A 1 74 ? 10.686 -1.756 14.150 1.00 39.80 74 ASP A CA 1
ATOM 480 C C . ASP A 1 74 ? 10.915 -0.506 15.006 1.00 34.66 74 ASP A C 1
ATOM 481 O O . ASP A 1 74 ? 10.026 0.311 15.286 1.00 32.53 74 ASP A O 1
ATOM 486 N N . VAL A 1 75 ? 12.097 -0.408 15.560 1.00 32.50 75 VAL A N 1
ATOM 487 C CA . VAL A 1 75 ? 12.350 0.698 16.442 1.00 27.62 75 VAL A CA 1
ATOM 488 C C . VAL A 1 75 ? 13.558 1.359 15.925 1.00 27.91 75 VAL A C 1
ATOM 489 O O . VAL A 1 75 ? 14.432 0.660 15.364 1.00 29.30 75 VAL A O 1
ATOM 493 N N . PHE A 1 76 ? 13.556 2.683 16.021 1.00 25.45 76 PHE A N 1
ATOM 494 C CA . PHE A 1 76 ? 14.700 3.424 15.535 1.00 24.40 76 PHE A CA 1
ATOM 495 C C . PHE A 1 76 ? 15.549 3.916 16.679 1.00 23.39 76 PHE A C 1
ATOM 496 O O . PHE A 1 76 ? 15.058 4.721 17.488 1.00 22.73 76 PHE A O 1
ATOM 504 N N . ILE A 1 77 ? 16.834 3.539 16.631 1.00 20.81 77 ILE A N 1
ATOM 505 C CA . ILE A 1 77 ? 17.793 3.948 17.642 1.00 21.57 77 ILE A CA 1
ATOM 506 C C . ILE A 1 77 ? 18.730 5.095 17.204 1.00 22.82 77 ILE A C 1
ATOM 507 O O . ILE A 1 77 ? 19.725 4.880 16.522 1.00 24.05 77 ILE A O 1
ATOM 512 N N . ASP A 1 78 ? 18.583 6.275 17.801 1.00 23.81 78 ASP A N 1
ATOM 513 C CA . ASP A 1 78 ? 19.372 7.459 17.446 1.00 22.39 78 ASP A CA 1
ATOM 514 C C . ASP A 1 78 ? 20.299 8.028 18.536 1.00 19.74 78 ASP A C 1
ATOM 515 O O . ASP A 1 78 ? 19.795 8.736 19.416 1.00 18.97 78 ASP A O 1
ATOM 520 N N . PHE A 1 79 ? 21.636 7.993 18.280 1.00 18.30 79 PHE A N 1
ATOM 521 C CA . PHE A 1 79 ? 22.641 8.682 19.037 1.00 18.59 79 PHE A CA 1
ATOM 522 C C . PHE A 1 79 ? 23.503 9.362 18.008 1.00 19.72 79 PHE A C 1
ATOM 523 O O . PHE A 1 79 ? 24.552 8.825 17.689 1.00 23.83 79 PHE A O 1
ATOM 531 N N . THR A 1 80 ? 23.118 10.578 17.598 1.00 18.66 80 THR A N 1
ATOM 532 C CA . THR A 1 80 ? 23.567 11.336 16.421 1.00 20.22 80 THR A CA 1
ATOM 533 C C . THR A 1 80 ? 23.881 12.752 16.772 1.00 23.96 80 THR A C 1
ATOM 534 O O . THR A 1 80 ? 24.664 12.952 17.717 1.00 26.55 80 THR A O 1
ATOM 538 N N . ARG A 1 81 ? 23.090 13.719 16.208 1.00 24.81 81 ARG A N 1
ATOM 539 C CA . ARG A 1 81 ? 23.083 15.152 16.457 1.00 23.41 81 ARG A CA 1
ATOM 540 C C . ARG A 1 81 ? 21.670 15.598 16.212 1.00 20.45 81 ARG A C 1
ATOM 541 O O . ARG A 1 81 ? 20.951 15.013 15.382 1.00 21.48 81 ARG A O 1
ATOM 549 N N . PRO A 1 82 ? 21.254 16.574 17.002 1.00 16.69 82 PRO A N 1
ATOM 550 C CA . PRO A 1 82 ? 19.910 17.048 17.013 1.00 17.47 82 PRO A CA 1
ATOM 551 C C . PRO A 1 82 ? 19.378 17.361 15.650 1.00 19.79 82 PRO A C 1
ATOM 552 O O . PRO A 1 82 ? 18.229 17.074 15.412 1.00 23.22 82 PRO A O 1
ATOM 556 N N . GLU A 1 83 ? 20.225 17.860 14.760 1.00 22.67 83 GLU A N 1
ATOM 557 C CA . GLU A 1 83 ? 19.859 18.148 13.360 1.00 29.81 83 GLU A CA 1
ATOM 558 C C . GLU A 1 83 ? 19.456 16.842 12.635 1.00 25.83 83 GLU A C 1
ATOM 559 O O . GLU A 1 83 ? 18.387 16.785 12.038 1.00 22.87 83 GLU A O 1
ATOM 565 N N . GLY A 1 84 ? 20.131 15.702 12.959 1.00 26.81 84 GLY A N 1
ATOM 566 C CA . GLY A 1 84 ? 19.763 14.379 12.380 1.00 24.97 84 GLY A CA 1
ATOM 567 C C . GLY A 1 84 ? 18.526 13.860 13.058 1.00 25.15 84 GLY A C 1
ATOM 568 O O . GLY A 1 84 ? 17.579 13.283 12.469 1.00 24.22 84 GLY A O 1
ATOM 569 N N . THR A 1 85 ? 18.527 14.157 14.339 1.00 25.77 85 THR A N 1
ATOM 570 C CA . THR A 1 85 ? 17.447 13.711 15.154 1.00 24.59 85 THR A CA 1
ATOM 571 C C . THR A 1 85 ? 16.125 14.139 14.665 1.00 21.83 85 THR A C 1
ATOM 572 O O . THR A 1 85 ? 15.291 13.274 14.413 1.00 23.59 85 THR A O 1
ATOM 576 N N . LEU A 1 86 ? 15.977 15.430 14.507 1.00 20.20 86 LEU A N 1
ATOM 577 C CA . LEU A 1 86 ? 14.743 16.029 13.954 1.00 23.24 86 LEU A CA 1
ATOM 578 C C . LEU A 1 86 ? 14.416 15.481 12.489 1.00 26.03 86 LEU A C 1
ATOM 579 O O . LEU A 1 86 ? 13.261 15.245 12.114 1.00 23.63 86 LEU A O 1
ATOM 584 N N . ASN A 1 87 ? 15.459 15.066 11.745 1.00 27.73 87 ASN A N 1
ATOM 585 C CA . ASN A 1 87 ? 15.167 14.393 10.513 1.00 32.96 87 ASN A CA 1
ATOM 586 C C . ASN A 1 87 ? 14.453 13.096 10.800 1.00 30.94 87 ASN A C 1
ATOM 587 O O . ASN A 1 87 ? 13.339 12.835 10.350 1.00 30.76 87 ASN A O 1
ATOM 592 N N . HIS A 1 88 ? 15.165 12.259 11.528 1.00 29.74 88 HIS A N 1
ATOM 593 C CA . HIS A 1 88 ? 14.736 10.913 11.840 1.00 28.26 88 HIS A CA 1
ATOM 594 C C . HIS A 1 88 ? 13.382 10.905 12.486 1.00 29.15 88 HIS A C 1
ATOM 595 O O . HIS A 1 88 ? 12.544 10.089 12.251 1.00 30.23 88 HIS A O 1
ATOM 602 N N . LEU A 1 89 ? 13.180 11.906 13.269 1.00 30.31 89 LEU A N 1
ATOM 603 C CA . LEU A 1 89 ? 11.992 12.151 13.967 1.00 30.54 89 LEU A CA 1
ATOM 604 C C . LEU A 1 89 ? 10.809 12.129 13.010 1.00 31.40 89 LEU A C 1
ATOM 605 O O . LEU A 1 89 ? 9.967 11.226 13.084 1.00 31.73 89 LEU A O 1
ATOM 610 N N . ALA A 1 90 ? 10.742 13.111 12.104 1.00 30.84 90 ALA A N 1
ATOM 611 C CA . ALA A 1 90 ? 9.599 13.221 11.168 1.00 32.82 90 ALA A CA 1
ATOM 612 C C . ALA A 1 90 ? 9.303 12.019 10.269 1.00 33.38 90 ALA A C 1
ATOM 613 O O . ALA A 1 90 ? 8.146 11.718 9.885 1.00 34.70 90 ALA A O 1
ATOM 615 N N . PHE A 1 91 ? 10.326 11.236 10.013 1.00 33.51 91 PHE A N 1
ATOM 616 C CA . PHE A 1 91 ? 10.087 10.039 9.288 1.00 35.62 91 PHE A CA 1
ATOM 617 C C . PHE A 1 91 ? 9.571 8.960 10.209 1.00 37.65 91 PHE A C 1
ATOM 618 O O . PHE A 1 91 ? 8.806 8.118 9.824 1.00 38.38 91 PHE A O 1
ATOM 626 N N . CYS A 1 92 ? 9.966 8.981 11.471 1.00 37.70 92 CYS A N 1
ATOM 627 C CA . CYS A 1 92 ? 9.501 7.955 12.389 1.00 34.07 92 CYS A CA 1
ATOM 628 C C . CYS A 1 92 ? 8.032 8.111 12.665 1.00 34.04 92 CYS A C 1
ATOM 629 O O . CYS A 1 92 ? 7.268 7.104 12.558 1.00 34.48 92 CYS A O 1
ATOM 632 N N . ARG A 1 93 ? 7.654 9.390 12.890 1.00 32.82 93 ARG A N 1
ATOM 633 C CA . ARG A 1 93 ? 6.266 9.796 13.134 1.00 33.51 93 ARG A CA 1
ATOM 634 C C . ARG A 1 93 ? 5.411 9.319 11.988 1.00 39.45 93 ARG A C 1
ATOM 635 O O . ARG A 1 93 ? 4.332 8.739 12.184 1.00 42.52 93 ARG A O 1
ATOM 643 N N . GLN A 1 94 ? 5.948 9.573 10.778 1.00 41.62 94 GLN A N 1
ATOM 644 C CA . GLN A 1 94 ? 5.285 9.274 9.531 1.00 42.78 94 GLN A CA 1
ATOM 645 C C . GLN A 1 94 ? 4.876 7.836 9.470 1.00 44.60 94 GLN A C 1
ATOM 646 O O . GLN A 1 94 ? 3.690 7.511 9.358 1.00 47.54 94 GLN A O 1
ATOM 648 N N . HIS A 1 95 ? 5.856 6.972 9.566 1.00 43.55 95 HIS A N 1
ATOM 649 C CA . HIS A 1 95 ? 5.602 5.547 9.475 1.00 44.01 95 HIS A CA 1
ATOM 650 C C . HIS A 1 95 ? 5.355 4.859 10.835 1.00 43.62 95 HIS A C 1
ATOM 651 O O . HIS A 1 95 ? 5.658 3.672 10.978 1.00 42.93 95 HIS A O 1
ATOM 658 N N . GLY A 1 96 ? 4.835 5.601 11.816 1.00 42.08 96 GLY A N 1
ATOM 659 C CA . GLY A 1 96 ? 4.550 5.045 13.114 1.00 42.40 96 GLY A CA 1
ATOM 660 C C . GLY A 1 96 ? 5.735 4.253 13.666 1.00 43.10 96 GLY A C 1
ATOM 661 O O . GLY A 1 96 ? 5.569 3.155 14.227 1.00 41.69 96 GLY A O 1
ATOM 662 N N . LYS A 1 97 ? 6.961 4.740 13.385 1.00 42.53 97 LYS A N 1
ATOM 663 C CA . LYS A 1 97 ? 8.154 4.055 13.893 1.00 39.99 97 LYS A CA 1
ATOM 664 C C . LYS A 1 97 ? 8.504 4.602 15.265 1.00 39.43 97 LYS A C 1
ATOM 665 O O . LYS A 1 97 ? 8.630 5.826 15.459 1.00 42.87 97 LYS A O 1
ATOM 671 N N . GLY A 1 98 ? 8.562 3.708 16.253 1.00 36.65 98 GLY A N 1
ATOM 672 C CA . GLY A 1 98 ? 8.920 4.073 17.629 1.00 31.55 98 GLY A CA 1
ATOM 673 C C . GLY A 1 98 ? 10.414 4.399 17.673 1.00 27.47 98 GLY A C 1
ATOM 674 O O . GLY A 1 98 ? 11.221 3.821 16.914 1.00 24.35 98 GLY A O 1
ATOM 675 N N . MET A 1 99 ? 10.771 5.359 18.516 1.00 25.87 99 MET A N 1
ATOM 676 C CA . MET A 1 99 ? 12.160 5.771 18.588 1.00 25.32 99 MET A CA 1
ATOM 677 C C . MET A 1 99 ? 12.761 5.590 19.978 1.00 24.71 99 MET A C 1
ATOM 678 O O . MET A 1 99 ? 12.080 5.738 21.012 1.00 23.89 99 MET A O 1
ATOM 683 N N . VAL A 1 100 ? 14.086 5.544 19.939 1.00 24.05 100 VAL A N 1
ATOM 684 C CA . VAL A 1 100 ? 14.922 5.565 21.118 1.00 22.00 100 VAL A CA 1
ATOM 685 C C . VAL A 1 100 ? 15.950 6.570 20.855 1.00 17.56 100 VAL A C 1
ATOM 686 O O . VAL A 1 100 ? 16.820 6.258 20.071 1.00 16.47 100 VAL A O 1
ATOM 690 N N . ILE A 1 101 ? 15.895 7.691 21.601 1.00 17.43 101 ILE A N 1
ATOM 691 C CA . ILE A 1 101 ? 16.765 8.808 21.399 1.00 16.00 101 ILE A CA 1
ATOM 692 C C . ILE A 1 101 ? 17.696 9.091 22.556 1.00 15.61 101 ILE A C 1
ATOM 693 O O . ILE A 1 101 ? 17.283 9.541 23.630 1.00 13.09 101 ILE A O 1
ATOM 698 N N . GLY A 1 102 ? 18.977 9.127 22.201 1.00 14.57 102 GLY A N 1
ATOM 699 C CA . GLY A 1 102 ? 19.990 9.342 23.166 1.00 15.50 102 GLY A CA 1
ATOM 700 C C . GLY A 1 102 ? 20.739 10.591 22.872 1.00 20.81 102 GLY A C 1
ATOM 701 O O . GLY A 1 102 ? 21.456 11.093 23.767 1.00 22.61 102 GLY A O 1
ATOM 702 N N . THR A 1 103 ? 20.586 11.069 21.623 1.00 19.22 103 THR A N 1
ATOM 703 C CA . THR A 1 103 ? 21.145 12.355 21.222 1.00 18.76 103 THR A CA 1
ATOM 704 C C . THR A 1 103 ? 20.961 13.443 22.287 1.00 19.17 103 THR A C 1
ATOM 705 O O . THR A 1 103 ? 19.888 13.672 22.848 1.00 21.32 103 THR A O 1
ATOM 709 N N . THR A 1 104 ? 21.985 14.243 22.501 1.00 18.87 104 THR A N 1
ATOM 710 C CA . TH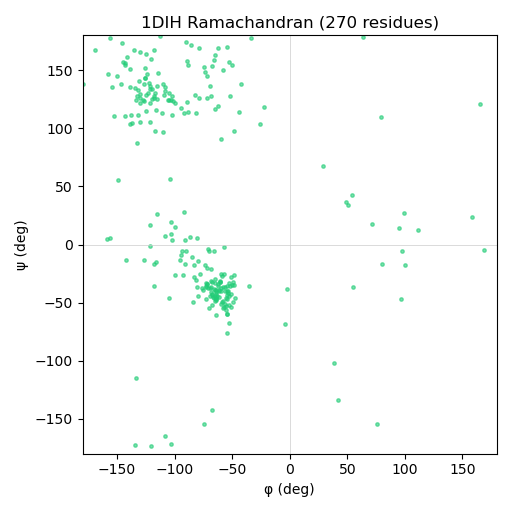R A 1 104 ? 21.832 15.368 23.411 1.00 20.07 104 THR A CA 1
ATOM 711 C C . THR A 1 104 ? 22.040 16.727 22.740 1.00 23.65 104 THR A C 1
ATOM 712 O O . THR A 1 104 ? 22.500 16.845 21.609 1.00 25.92 104 THR A O 1
ATOM 716 N N . GLY A 1 105 ? 21.669 17.781 23.449 1.00 25.59 105 GLY A N 1
ATOM 717 C CA . GLY A 1 105 ? 21.880 19.088 22.926 1.00 26.98 105 GLY A CA 1
ATOM 718 C C . GLY A 1 105 ? 20.689 19.704 22.196 1.00 28.33 105 GLY A C 1
ATOM 719 O O . GLY A 1 105 ? 20.863 20.676 21.481 1.00 29.23 105 GLY A O 1
ATOM 720 N N . PHE A 1 106 ? 19.492 19.158 22.319 1.00 27.30 106 PHE A N 1
ATOM 721 C CA . PHE A 1 106 ? 18.375 19.825 21.681 1.00 26.35 106 PHE A CA 1
ATOM 722 C C . PHE A 1 106 ? 18.194 21.183 22.381 1.00 30.24 106 PHE A C 1
ATOM 723 O O . PHE A 1 106 ? 18.838 21.422 23.396 1.00 30.89 106 PHE A O 1
ATOM 731 N N . ASP A 1 107 ? 17.465 22.108 21.748 1.00 30.47 107 ASP A N 1
ATOM 732 C CA . ASP A 1 107 ? 17.208 23.390 22.298 1.00 30.29 107 ASP A CA 1
ATOM 733 C C . ASP A 1 107 ? 15.852 23.254 22.761 1.00 28.71 107 ASP A C 1
ATOM 734 O O . ASP A 1 107 ? 15.324 22.199 22.592 1.00 27.62 107 ASP A O 1
ATOM 739 N N . GLU A 1 108 ? 15.230 24.307 23.180 1.00 33.12 108 GLU A N 1
ATOM 740 C CA . GLU A 1 108 ? 13.868 24.100 23.543 1.00 39.88 108 GLU A CA 1
ATOM 741 C C . GLU A 1 108 ? 12.966 23.683 22.376 1.00 35.22 108 GLU A C 1
ATOM 742 O O . GLU A 1 108 ? 12.123 22.803 22.533 1.00 35.18 108 GLU A O 1
ATOM 748 N N . ALA A 1 109 ? 13.141 24.291 21.198 1.00 31.55 109 ALA A N 1
ATOM 749 C CA . ALA A 1 109 ? 12.308 23.950 20.031 1.00 30.33 109 ALA A CA 1
ATOM 750 C C . ALA A 1 109 ? 12.356 22.430 19.781 1.00 28.27 109 ALA A C 1
ATOM 751 O O . ALA A 1 109 ? 11.375 21.702 19.451 1.00 24.17 109 ALA A O 1
ATOM 753 N N . GLY A 1 110 ? 13.593 21.985 19.948 1.00 27.66 110 GLY A N 1
ATOM 754 C CA . GLY A 1 110 ? 13.940 20.598 19.810 1.00 28.39 110 GLY A CA 1
ATOM 755 C C . GLY A 1 110 ? 13.138 19.720 20.757 1.00 30.08 110 GLY A C 1
ATOM 756 O O . GLY A 1 110 ? 12.423 18.825 20.288 1.00 29.95 110 GLY A O 1
ATOM 757 N N . LYS A 1 111 ? 13.154 20.004 22.060 1.00 29.05 111 LYS A N 1
ATOM 758 C CA . LYS A 1 111 ? 12.419 19.087 22.897 1.00 31.90 111 LYS A CA 1
ATOM 759 C C . LYS A 1 111 ? 10.967 19.081 22.606 1.00 33.84 111 LYS A C 1
ATOM 760 O O . LYS A 1 111 ? 10.416 17.986 22.516 1.00 34.74 111 LYS A O 1
ATOM 766 N N . GLN A 1 112 ? 10.365 20.285 22.404 1.00 35.82 112 GLN A N 1
ATOM 767 C CA . GLN A 1 112 ? 8.941 20.268 22.068 1.00 38.55 112 GLN A CA 1
ATOM 768 C C . GLN A 1 112 ? 8.622 19.349 20.892 1.00 34.03 112 GLN A C 1
ATOM 769 O O . GLN A 1 112 ? 7.543 18.724 20.813 1.00 34.72 112 GLN A O 1
ATOM 775 N N . ALA A 1 113 ? 9.547 19.249 19.969 1.00 27.73 113 ALA A N 1
ATOM 776 C CA . ALA A 1 113 ? 9.195 18.496 18.815 1.00 24.19 113 ALA A CA 1
ATOM 777 C C . ALA A 1 113 ? 9.046 17.043 19.212 1.00 24.63 113 ALA A C 1
ATOM 778 O O . ALA A 1 113 ? 8.067 16.346 18.895 1.00 21.11 113 ALA A O 1
ATOM 780 N N . ILE A 1 114 ? 10.014 16.640 20.045 1.00 27.90 114 ILE A N 1
ATOM 781 C CA . ILE A 1 114 ? 10.091 15.264 20.474 1.00 26.62 114 ILE A CA 1
ATOM 782 C C . ILE A 1 114 ? 8.874 14.995 21.264 1.00 25.96 114 ILE A C 1
ATOM 783 O O . ILE A 1 114 ? 8.155 14.047 21.123 1.00 25.30 114 ILE A O 1
ATOM 788 N N . ARG A 1 115 ? 8.549 15.976 21.999 1.00 29.46 115 ARG A N 1
ATOM 789 C CA . ARG A 1 115 ? 7.438 15.806 22.852 1.00 32.43 115 ARG A CA 1
ATOM 790 C C . ARG A 1 115 ? 6.126 15.663 22.129 1.00 35.44 115 ARG A C 1
ATOM 791 O O . ARG A 1 115 ? 5.237 14.977 22.630 1.00 34.55 115 ARG A O 1
ATOM 799 N N . ASP A 1 116 ? 6.028 16.363 20.952 1.00 36.35 116 ASP A N 1
ATOM 800 C CA . ASP A 1 116 ? 4.834 16.403 20.123 1.00 35.06 116 ASP A CA 1
ATOM 801 C C . ASP A 1 116 ? 4.712 15.167 19.276 1.00 30.90 116 ASP A C 1
ATOM 802 O O . ASP A 1 116 ? 3.641 14.571 19.203 1.00 31.18 116 ASP A O 1
ATOM 807 N N . ALA A 1 117 ? 5.832 14.777 18.686 1.00 27.60 117 ALA A N 1
ATOM 808 C CA . ALA A 1 117 ? 5.916 13.548 17.957 1.00 28.31 117 ALA A CA 1
ATOM 809 C C . ALA A 1 117 ? 5.350 12.410 18.764 1.00 28.28 117 ALA A C 1
ATOM 810 O O . ALA A 1 117 ? 4.929 11.391 18.241 1.00 28.13 117 ALA A O 1
ATOM 812 N N . ALA A 1 118 ? 5.530 12.541 20.054 1.00 29.57 118 ALA A N 1
ATOM 813 C CA . ALA A 1 118 ? 5.167 11.470 20.966 1.00 34.48 118 ALA A CA 1
ATOM 814 C C . ALA A 1 118 ? 3.692 11.258 21.108 1.00 39.06 118 ALA A C 1
ATOM 815 O O . ALA A 1 118 ? 3.287 10.353 21.856 1.00 38.01 118 ALA A O 1
ATOM 817 N N . ALA A 1 119 ? 2.902 12.166 20.471 1.00 41.47 119 ALA A N 1
ATOM 818 C CA . ALA A 1 119 ? 1.458 12.053 20.552 1.00 40.31 119 ALA A CA 1
ATOM 819 C C . ALA A 1 119 ? 1.053 11.010 19.577 1.00 36.36 119 ALA A C 1
ATOM 820 O O . ALA A 1 119 ? -0.042 10.496 19.562 1.00 36.71 119 ALA A O 1
ATOM 822 N N . ASP A 1 120 ? 1.943 10.683 18.735 1.00 34.13 120 ASP A N 1
ATOM 823 C CA . ASP A 1 120 ? 1.486 9.798 17.753 1.00 38.09 120 ASP A CA 1
ATOM 824 C C . ASP A 1 120 ? 2.336 8.603 17.664 1.00 35.55 120 ASP A C 1
ATOM 825 O O . ASP A 1 120 ? 1.983 7.616 17.017 1.00 35.74 120 ASP A O 1
ATOM 830 N N . ILE A 1 121 ? 3.468 8.748 18.315 1.00 34.43 121 ILE A N 1
ATOM 831 C CA . ILE A 1 121 ? 4.502 7.753 18.338 1.00 32.33 121 ILE A CA 1
ATOM 832 C C . ILE A 1 121 ? 5.107 7.627 19.737 1.00 31.14 121 ILE A C 1
ATOM 833 O O . ILE A 1 121 ? 5.065 8.593 20.552 1.00 30.66 121 ILE A O 1
ATOM 838 N N . ALA A 1 122 ? 5.589 6.391 20.001 1.00 29.32 122 ALA A N 1
ATOM 839 C CA . ALA A 1 122 ? 6.180 5.912 21.241 1.00 28.75 122 ALA A CA 1
ATOM 840 C C . ALA A 1 122 ? 7.651 6.177 21.242 1.00 30.41 122 ALA A C 1
ATOM 841 O O . ALA A 1 122 ? 8.395 5.591 20.461 1.00 34.26 122 ALA A O 1
ATOM 843 N N . ILE A 1 123 ? 8.114 7.049 22.126 1.00 27.24 123 ILE A N 1
ATOM 844 C CA . ILE A 1 123 ? 9.513 7.398 22.093 1.00 25.34 123 ILE A CA 1
ATOM 845 C C . ILE A 1 123 ? 10.200 7.175 23.469 1.00 25.66 123 ILE A C 1
ATOM 846 O O . ILE A 1 123 ? 9.684 7.563 24.525 1.00 28.26 123 ILE A O 1
ATOM 851 N N . VAL A 1 124 ? 11.427 6.730 23.465 1.00 20.33 124 VAL A N 1
ATOM 852 C CA . VAL A 1 124 ? 12.153 6.750 24.676 1.00 17.85 124 VAL A CA 1
ATOM 853 C C . VAL A 1 124 ? 13.208 7.754 24.541 1.00 20.37 124 VAL A C 1
ATOM 854 O O . VAL A 1 124 ? 14.194 7.469 23.906 1.00 17.81 124 VAL A O 1
ATOM 858 N N . PHE A 1 125 ? 13.137 8.820 25.284 1.00 24.19 125 PHE A N 1
ATOM 859 C CA . PHE A 1 125 ? 14.174 9.820 25.215 1.00 22.01 125 PHE A CA 1
ATOM 860 C C . PHE A 1 125 ? 14.824 10.019 26.619 1.00 22.68 125 PHE A C 1
ATOM 861 O O . PHE A 1 125 ? 14.132 10.267 27.595 1.00 25.25 125 PHE A O 1
ATOM 869 N N . ALA A 1 126 ? 16.143 9.823 26.796 1.00 21.00 126 ALA A N 1
ATOM 870 C CA . ALA A 1 126 ? 16.764 10.024 28.114 1.00 18.50 126 ALA A CA 1
ATOM 871 C C . ALA A 1 126 ? 18.160 10.587 28.004 1.00 19.42 126 ALA A C 1
ATOM 872 O O . ALA A 1 126 ? 18.840 10.342 27.040 1.00 20.51 126 ALA A O 1
ATOM 874 N N . ALA A 1 127 ? 18.633 11.245 29.060 1.00 20.59 127 ALA A N 1
ATOM 875 C CA . ALA A 1 127 ? 19.989 11.814 29.057 1.00 21.55 127 ALA A CA 1
ATOM 876 C C . ALA A 1 127 ? 21.051 10.868 29.578 1.00 21.21 127 ALA A C 1
ATOM 877 O O . ALA A 1 127 ? 22.231 11.203 29.548 1.00 23.94 127 ALA A O 1
ATOM 879 N N . ASN A 1 128 ? 20.612 9.718 30.059 1.00 16.77 128 ASN A N 1
ATOM 880 C CA . ASN A 1 128 ? 21.516 8.748 30.548 1.00 12.11 128 ASN A CA 1
ATOM 881 C C . ASN A 1 128 ? 20.927 7.393 30.408 1.00 11.34 128 ASN A C 1
ATOM 882 O O . ASN A 1 128 ? 20.035 7.008 31.162 1.00 10.82 128 ASN A O 1
ATOM 887 N N . PHE A 1 129 ? 21.520 6.673 29.504 1.00 9.94 129 PHE A N 1
ATOM 888 C CA . PHE A 1 129 ? 20.961 5.382 29.248 1.00 11.75 129 PHE A CA 1
ATOM 889 C C . PHE A 1 129 ? 21.557 4.262 30.101 1.00 12.45 129 PHE A C 1
ATOM 890 O O . PHE A 1 129 ? 21.212 3.094 29.889 1.00 15.62 129 PHE A O 1
ATOM 898 N N . SER A 1 130 ? 22.453 4.571 31.044 1.00 9.05 130 SER A N 1
ATOM 899 C CA . SER A 1 130 ? 23.000 3.494 31.851 1.00 9.42 130 SER A CA 1
ATOM 900 C C . SER A 1 130 ? 21.977 2.889 32.778 1.00 12.73 130 SER A C 1
ATOM 901 O O . SER A 1 130 ? 21.413 3.597 33.591 1.00 17.67 130 SER A O 1
ATOM 904 N N . VAL A 1 131 ? 21.797 1.592 32.784 1.00 13.32 131 VAL A N 1
ATOM 905 C CA . VAL A 1 131 ? 20.882 1.014 33.744 1.00 15.22 131 VAL A CA 1
ATOM 906 C C . VAL A 1 131 ? 21.418 1.093 35.203 1.00 15.38 131 VAL A C 1
ATOM 907 O O . VAL A 1 131 ? 20.703 1.382 36.174 1.00 17.18 131 VAL A O 1
ATOM 911 N N . GLY A 1 132 ? 22.709 0.901 35.326 1.00 13.40 132 GLY A N 1
ATOM 912 C CA . GLY A 1 132 ? 23.362 0.939 36.604 1.00 11.63 132 GLY A CA 1
ATOM 913 C C . GLY A 1 132 ? 23.122 2.260 37.307 1.00 11.00 132 GLY A C 1
ATOM 914 O O . GLY A 1 132 ? 22.736 2.260 38.451 1.00 10.11 132 GLY A O 1
ATOM 915 N N . VAL A 1 133 ? 23.421 3.367 36.621 1.00 10.12 133 VAL A N 1
ATOM 916 C CA . VAL A 1 133 ? 23.221 4.709 37.109 1.00 8.94 133 VAL A CA 1
ATOM 917 C C . VAL A 1 133 ? 21.800 4.936 37.589 1.00 13.80 133 VAL A C 1
ATOM 918 O O . VAL A 1 133 ? 21.524 5.444 38.661 1.00 15.22 133 VAL A O 1
ATOM 922 N N . ASN A 1 134 ? 20.869 4.619 36.754 1.00 16.46 134 ASN A N 1
ATOM 923 C CA . ASN A 1 134 ? 19.513 4.853 37.079 1.00 17.67 134 ASN A CA 1
ATOM 924 C C . ASN A 1 134 ? 19.046 4.025 38.289 1.00 16.74 134 ASN A C 1
ATOM 925 O O . ASN A 1 134 ? 18.275 4.491 39.132 1.00 17.64 134 ASN A O 1
ATOM 930 N N . VAL A 1 135 ? 19.369 2.742 38.255 1.00 13.83 135 VAL A N 1
ATOM 931 C CA . VAL A 1 135 ? 19.016 1.857 39.353 1.00 14.20 135 VAL A CA 1
ATOM 932 C C . VAL A 1 135 ? 19.601 2.469 40.620 1.00 14.94 135 VAL A C 1
ATOM 933 O O . VAL A 1 135 ? 18.871 2.920 41.505 1.00 18.12 135 VAL A O 1
ATOM 937 N N . MET A 1 136 ? 20.895 2.747 40.534 1.00 9.94 136 MET A N 1
ATOM 938 C CA . MET A 1 136 ? 21.616 3.439 41.548 1.00 11.52 136 MET A CA 1
ATOM 939 C C . MET A 1 136 ? 20.946 4.711 42.025 1.00 13.53 136 MET A C 1
ATOM 940 O O . MET A 1 136 ? 20.871 4.918 43.205 1.00 18.37 136 MET A O 1
ATOM 945 N N . LEU A 1 137 ? 20.517 5.604 41.161 1.00 10.43 137 LEU A N 1
ATOM 946 C CA . LEU A 1 137 ? 19.894 6.777 41.657 1.00 12.99 137 LEU A CA 1
ATOM 947 C C . LEU A 1 137 ? 18.662 6.411 42.525 1.00 16.76 137 LEU A C 1
ATOM 948 O O . LEU A 1 137 ? 18.477 6.981 43.579 1.00 22.52 137 LEU A O 1
ATOM 953 N N . LYS A 1 138 ? 17.920 5.383 42.162 1.00 12.31 138 LYS A N 1
ATOM 954 C CA . LYS A 1 138 ? 16.736 4.923 42.849 1.00 11.01 138 LYS A CA 1
ATOM 955 C C . LYS A 1 138 ? 16.992 4.210 44.227 1.00 14.10 138 LYS A C 1
ATOM 956 O O . LYS A 1 138 ? 16.230 4.341 45.176 1.00 15.75 138 LYS A O 1
ATOM 962 N N . LEU A 1 139 ? 18.094 3.475 44.369 1.00 13.24 139 LEU A N 1
ATOM 963 C CA . LEU A 1 139 ? 18.521 2.834 45.605 1.00 11.44 139 LEU A CA 1
ATOM 964 C C . LEU A 1 139 ? 19.032 3.941 46.583 1.00 14.64 139 LEU A C 1
ATOM 965 O O . LEU A 1 139 ? 18.766 3.931 47.790 1.00 14.62 139 LEU A O 1
ATOM 970 N N . LEU A 1 140 ? 19.673 4.962 46.022 1.00 12.73 140 LEU A N 1
ATOM 971 C CA . LEU A 1 140 ? 20.112 6.095 46.780 1.00 13.37 140 LEU A CA 1
ATOM 972 C C . LEU A 1 140 ? 18.947 6.734 47.560 1.00 17.18 140 LEU A C 1
ATOM 973 O O . LEU A 1 140 ? 19.063 7.179 48.660 1.00 18.99 140 LEU A O 1
ATOM 978 N N . GLU A 1 141 ? 17.797 6.835 47.012 1.00 18.47 141 GLU A N 1
ATOM 979 C CA . GLU A 1 141 ? 16.750 7.397 47.805 1.00 17.28 141 GLU A CA 1
ATOM 980 C C . GLU A 1 141 ? 16.083 6.406 48.710 1.00 15.70 141 GLU A C 1
ATOM 981 O O . GLU A 1 141 ? 15.482 6.752 49.707 1.00 18.21 141 GLU A O 1
ATOM 987 N N . LYS A 1 142 ? 16.246 5.150 48.456 1.00 13.67 142 LYS A N 1
ATOM 988 C CA . LYS A 1 142 ? 15.711 4.236 49.401 1.00 13.82 142 LYS A CA 1
ATOM 989 C C . LYS A 1 142 ? 16.601 4.200 50.660 1.00 17.16 142 LYS A C 1
ATOM 990 O O . LYS A 1 142 ? 16.155 4.320 51.777 1.00 19.96 142 LYS A O 1
ATOM 996 N N . ALA A 1 143 ? 17.899 4.251 50.455 1.00 18.10 143 ALA A N 1
ATOM 997 C CA . ALA A 1 143 ? 18.869 4.297 51.521 1.00 17.09 143 ALA A CA 1
ATOM 998 C C . ALA A 1 143 ? 18.815 5.615 52.270 1.00 19.37 143 ALA A C 1
ATOM 999 O O . ALA A 1 143 ? 18.944 5.659 53.471 1.00 19.78 143 ALA A O 1
ATOM 1001 N N . ALA A 1 144 ? 18.664 6.708 51.541 1.00 18.36 144 ALA A N 1
ATOM 1002 C CA . ALA A 1 144 ? 18.497 7.972 52.159 1.00 16.83 144 ALA A CA 1
ATOM 1003 C C . ALA A 1 144 ? 17.261 7.979 53.059 1.00 20.76 144 ALA A C 1
ATOM 1004 O O . ALA A 1 144 ? 17.255 8.625 54.061 1.00 24.25 144 ALA A O 1
ATOM 1006 N N . LYS A 1 145 ? 16.173 7.342 52.725 1.00 21.31 145 LYS A N 1
ATOM 1007 C CA . LYS A 1 145 ? 15.059 7.420 53.620 1.00 23.76 145 LYS A CA 1
ATOM 1008 C C . LYS A 1 145 ? 15.265 6.718 54.934 1.00 23.62 145 LYS A C 1
ATOM 1009 O O . LYS A 1 145 ? 14.662 7.112 55.951 1.00 24.54 145 LYS A O 1
ATOM 1015 N N . VAL A 1 146 ? 16.059 5.631 54.925 1.00 21.74 146 VAL A N 1
ATOM 1016 C CA . VAL A 1 146 ? 16.260 4.980 56.168 1.00 20.55 146 VAL A CA 1
ATOM 1017 C C . VAL A 1 146 ? 17.451 5.407 56.949 1.00 20.29 146 VAL A C 1
ATOM 1018 O O . VAL A 1 146 ? 17.425 5.371 58.186 1.00 18.49 146 VAL A O 1
ATOM 1022 N N . MET A 1 147 ? 18.465 5.911 56.251 1.00 18.35 147 MET A N 1
ATOM 1023 C CA . MET A 1 147 ? 19.672 6.305 56.945 1.00 14.18 147 MET A CA 1
ATOM 1024 C C . MET A 1 147 ? 19.991 7.764 56.873 1.00 16.07 147 MET A C 1
ATOM 1025 O O . MET A 1 147 ? 20.954 8.226 57.434 1.00 18.16 147 MET A O 1
ATOM 1030 N N . GLY A 1 148 ? 19.354 8.439 55.972 1.00 19.65 148 GLY A N 1
ATOM 1031 C CA . GLY A 1 148 ? 19.721 9.791 55.596 1.00 22.64 148 GLY A CA 1
ATOM 1032 C C . GLY A 1 148 ? 19.840 10.701 56.758 1.00 27.41 148 GLY A C 1
ATOM 1033 O O . GLY A 1 148 ? 20.624 11.658 56.788 1.00 26.64 148 GLY A O 1
ATOM 1034 N N . ASP A 1 149 ? 18.967 10.447 57.677 1.00 31.91 149 ASP A N 1
ATOM 1035 C CA . ASP A 1 149 ? 18.986 11.211 58.881 1.00 34.21 149 ASP A CA 1
ATOM 1036 C C . ASP A 1 149 ? 20.150 11.027 59.827 1.00 32.51 149 ASP A C 1
ATOM 1037 O O . ASP A 1 149 ? 20.499 11.954 60.483 1.00 32.17 149 ASP A O 1
ATOM 1042 N N . TYR A 1 150 ? 20.704 9.859 60.013 1.00 30.94 150 TYR A N 1
ATOM 1043 C CA . TYR A 1 150 ? 21.701 9.764 61.043 1.00 31.86 150 TYR A CA 1
ATOM 1044 C C . TYR A 1 150 ? 23.010 10.179 60.511 1.00 32.19 150 TYR A C 1
ATOM 1045 O O . TYR A 1 150 ? 23.658 11.092 61.051 1.00 36.51 150 TYR A O 1
ATOM 1054 N N . THR A 1 151 ? 23.289 9.559 59.352 1.00 24.89 151 THR A N 1
ATOM 1055 C CA . THR A 1 151 ? 24.548 9.507 58.646 1.00 16.13 151 THR A CA 1
ATOM 1056 C C . THR A 1 151 ? 25.139 10.748 58.053 1.00 10.41 151 THR A C 1
ATOM 1057 O O . THR A 1 151 ? 24.469 11.651 57.650 1.00 11.77 151 THR A O 1
ATOM 1061 N N . ASP A 1 152 ? 26.442 10.644 57.859 1.00 6.22 152 ASP A N 1
ATOM 1062 C CA . ASP A 1 152 ? 27.230 11.566 57.121 1.00 7.44 152 ASP A CA 1
ATOM 1063 C C . ASP A 1 152 ? 27.255 11.041 55.649 1.00 11.83 152 ASP A C 1
ATOM 1064 O O . ASP A 1 152 ? 27.530 9.867 55.412 1.00 10.42 152 ASP A O 1
ATOM 1069 N N . ILE A 1 153 ? 26.644 11.765 54.747 1.00 14.63 153 ILE A N 1
ATOM 1070 C CA . ILE A 1 153 ? 26.533 11.290 53.336 1.00 17.35 153 ILE A CA 1
ATOM 1071 C C . ILE A 1 153 ? 27.618 11.993 52.493 1.00 16.94 153 ILE A C 1
ATOM 1072 O O . ILE A 1 153 ? 27.740 13.258 52.499 1.00 15.86 153 ILE A O 1
ATOM 1077 N N . GLU A 1 154 ? 28.496 11.215 51.862 1.00 16.44 154 GLU A N 1
ATOM 1078 C CA . GLU A 1 154 ? 29.587 11.834 51.085 1.00 12.29 154 GLU A CA 1
ATOM 1079 C C . GLU A 1 154 ? 29.518 11.260 49.685 1.00 13.01 154 GLU A C 1
ATOM 1080 O O . GLU A 1 154 ? 29.073 10.128 49.538 1.00 12.31 154 GLU A O 1
ATOM 1086 N N . ILE A 1 155 ? 29.981 12.016 48.657 1.00 10.98 155 ILE A N 1
ATOM 1087 C CA . ILE A 1 155 ? 29.923 11.543 47.290 1.00 8.27 155 ILE A CA 1
ATOM 1088 C C . ILE A 1 155 ? 31.271 11.706 46.647 1.00 7.18 155 ILE A C 1
ATOM 1089 O O . ILE A 1 155 ? 31.920 12.708 46.809 1.00 4.76 155 ILE A O 1
ATOM 1094 N N . ILE A 1 156 ? 31.826 10.599 46.182 1.00 11.04 156 ILE A N 1
ATOM 1095 C CA . ILE A 1 156 ? 33.178 10.614 45.668 1.00 12.58 156 ILE A CA 1
ATOM 1096 C C . ILE A 1 156 ? 33.137 10.225 44.197 1.00 13.69 156 ILE A C 1
ATOM 1097 O O . ILE A 1 156 ? 32.557 9.166 43.850 1.00 14.50 156 ILE A O 1
ATOM 1102 N N . GLU A 1 157 ? 33.693 11.019 43.296 1.00 15.21 157 GLU A N 1
ATOM 1103 C CA . GLU A 1 157 ? 33.618 10.610 41.843 1.00 15.07 157 GLU A CA 1
ATOM 1104 C C . GLU A 1 157 ? 34.983 10.695 41.204 1.00 13.19 157 GLU A C 1
ATOM 1105 O O . GLU A 1 157 ? 35.795 11.527 41.600 1.00 12.67 157 GLU A O 1
ATOM 1111 N N . ALA A 1 158 ? 35.310 9.750 40.351 1.00 9.69 158 ALA A N 1
ATOM 1112 C CA . ALA A 1 158 ? 36.563 9.859 39.657 1.00 7.54 158 ALA A CA 1
ATOM 1113 C C . ALA A 1 158 ? 36.292 9.868 38.142 1.00 14.34 158 ALA A C 1
ATOM 1114 O O . ALA A 1 158 ? 35.360 9.190 37.667 1.00 15.93 158 ALA A O 1
ATOM 1116 N N . HIS A 1 159 ? 36.984 10.766 37.408 1.00 14.86 159 HIS A N 1
ATOM 1117 C CA . HIS A 1 159 ? 36.941 10.848 35.929 1.00 10.92 159 HIS A CA 1
ATOM 1118 C C . HIS A 1 159 ? 38.290 11.157 35.326 1.00 10.37 159 HIS A C 1
ATOM 1119 O O . HIS A 1 159 ? 39.249 11.622 36.009 1.00 9.93 159 HIS A O 1
ATOM 1126 N N . HIS A 1 160 ? 38.370 10.846 33.996 1.00 12.02 160 HIS A N 1
ATOM 1127 C CA . HIS A 1 160 ? 39.597 11.064 33.261 1.00 10.85 160 HIS A CA 1
ATOM 1128 C C . HIS 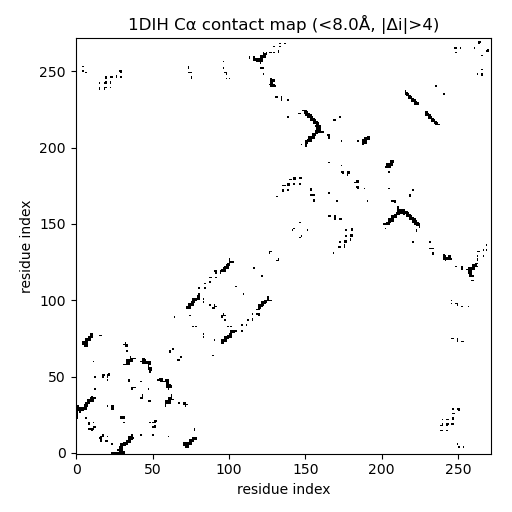A 1 160 ? 40.101 12.495 33.380 1.00 12.29 160 HIS A C 1
ATOM 1129 O O . HIS A 1 160 ? 39.404 13.408 33.883 1.00 13.63 160 HIS A O 1
ATOM 1136 N N . ARG A 1 161 ? 41.332 12.668 32.893 1.00 11.69 161 ARG A N 1
ATOM 1137 C CA . ARG A 1 161 ? 41.991 13.925 32.998 1.00 14.52 161 ARG A CA 1
ATOM 1138 C C . ARG A 1 161 ? 41.404 14.979 32.096 1.00 15.01 161 ARG A C 1
ATOM 1139 O O . ARG A 1 161 ? 41.852 16.099 32.097 1.00 18.00 161 ARG A O 1
ATOM 1147 N N . HIS A 1 162 ? 40.442 14.664 31.280 1.00 13.33 162 HIS A N 1
ATOM 1148 C CA . HIS A 1 162 ? 39.952 15.728 30.457 1.00 15.91 162 HIS A CA 1
ATOM 1149 C C . HIS A 1 162 ? 38.587 16.203 30.855 1.00 20.71 162 HIS A C 1
ATOM 1150 O O . HIS A 1 162 ? 37.969 16.880 30.060 1.00 23.77 162 HIS A O 1
ATOM 1157 N N . LYS A 1 163 ? 38.030 15.724 31.973 1.00 20.60 163 LYS A N 1
ATOM 1158 C CA . LYS A 1 163 ? 36.723 16.135 32.357 1.00 18.96 163 LYS A CA 1
ATOM 1159 C C . LYS A 1 163 ? 36.820 17.540 32.823 1.00 20.28 163 LYS A C 1
ATOM 1160 O O . LYS A 1 163 ? 37.503 17.793 33.757 1.00 23.64 163 LYS A O 1
ATOM 1166 N N . VAL A 1 164 ? 36.056 18.443 32.300 1.00 21.83 164 VAL A N 1
ATOM 1167 C CA . VAL A 1 164 ? 36.228 19.843 32.605 1.00 22.87 164 VAL A CA 1
ATOM 1168 C C . VAL A 1 164 ? 35.347 20.459 33.730 1.00 22.13 164 VAL A C 1
ATOM 1169 O O . VAL A 1 164 ? 35.610 21.570 34.154 1.00 22.79 164 VAL A O 1
ATOM 1173 N N . ASP A 1 165 ? 34.287 19.789 34.190 1.00 22.59 165 ASP A N 1
ATOM 1174 C CA . ASP A 1 165 ? 33.520 20.284 35.327 1.00 26.32 165 ASP A CA 1
ATOM 1175 C C . ASP A 1 165 ? 33.614 19.362 36.535 1.00 23.80 165 ASP A C 1
ATOM 1176 O O . ASP A 1 165 ? 33.740 18.143 36.452 1.00 23.07 165 ASP A O 1
ATOM 1181 N N . ALA A 1 166 ? 33.554 19.974 37.687 1.00 24.34 166 ALA A N 1
ATOM 1182 C CA . ALA A 1 166 ? 33.606 19.242 38.926 1.00 22.73 166 ALA A CA 1
ATOM 1183 C C . ALA A 1 166 ? 32.514 19.753 39.824 1.00 21.24 166 ALA A C 1
ATOM 1184 O O . ALA A 1 166 ? 32.440 20.927 39.994 1.00 22.84 166 ALA A O 1
ATOM 1186 N N . PRO A 1 167 ? 31.608 18.922 40.337 1.00 20.45 167 PRO A N 1
ATOM 1187 C CA . PRO A 1 167 ? 31.569 17.490 40.156 1.00 20.38 167 PRO A CA 1
ATOM 1188 C C . PRO A 1 167 ? 30.826 17.172 38.880 1.00 17.66 167 PRO A C 1
ATOM 1189 O O . PRO A 1 167 ? 30.105 17.990 38.396 1.00 16.62 167 PRO A O 1
ATOM 1193 N N . SER A 1 168 ? 30.853 15.926 38.499 1.00 15.72 168 SER A N 1
ATOM 1194 C CA . SER A 1 168 ? 30.124 15.512 37.371 1.00 17.53 168 SER A CA 1
ATOM 1195 C C . SER A 1 168 ? 28.637 15.733 37.584 1.00 20.06 168 SER A C 1
ATOM 1196 O O . SER A 1 168 ? 28.147 15.800 38.707 1.00 23.22 168 SER A O 1
ATOM 1199 N N . GLY A 1 169 ? 27.866 15.590 36.495 1.00 21.77 169 GLY A N 1
ATOM 1200 C CA . GLY A 1 169 ? 26.427 15.658 36.541 1.00 16.24 169 GLY A CA 1
ATOM 1201 C C . GLY A 1 169 ? 25.869 14.421 37.179 1.00 12.38 169 GLY A C 1
ATOM 1202 O O . GLY A 1 169 ? 24.770 14.423 37.678 1.00 15.99 169 GLY A O 1
ATOM 1203 N N . THR A 1 170 ? 26.483 13.294 37.007 1.00 9.27 170 THR A N 1
ATOM 1204 C CA . THR A 1 170 ? 25.920 12.130 37.653 1.00 10.30 170 THR A CA 1
ATOM 1205 C C . THR A 1 170 ? 26.025 12.310 39.221 1.00 13.76 170 THR A C 1
ATOM 1206 O O . THR A 1 170 ? 25.071 12.059 40.004 1.00 14.17 170 THR A O 1
ATOM 1210 N N . ALA A 1 171 ? 27.143 12.879 39.643 1.00 13.16 171 ALA A N 1
ATOM 1211 C CA . ALA A 1 171 ? 27.376 13.143 41.028 1.00 10.98 171 ALA A CA 1
ATOM 1212 C C . ALA A 1 171 ? 26.377 14.124 41.466 1.00 15.64 171 ALA A C 1
ATOM 1213 O O . ALA A 1 171 ? 25.789 13.976 42.476 1.00 18.69 171 ALA A O 1
ATOM 1215 N N . LEU A 1 172 ? 26.175 15.157 40.722 1.00 17.18 172 LEU A N 1
ATOM 1216 C CA . LEU A 1 172 ? 25.192 16.118 41.193 1.00 14.87 172 LEU A CA 1
ATOM 1217 C C . LEU A 1 172 ? 23.825 15.493 41.210 1.00 14.58 172 LEU A C 1
ATOM 1218 O O . LEU A 1 172 ? 22.984 15.784 42.038 1.00 15.64 172 LEU A O 1
ATOM 1223 N N . ALA A 1 173 ? 23.592 14.616 40.272 1.00 11.75 173 ALA A N 1
ATOM 1224 C CA . ALA A 1 173 ? 22.335 14.010 40.270 1.00 12.16 173 ALA A CA 1
ATOM 1225 C C . ALA A 1 173 ? 22.128 13.186 41.566 1.00 14.86 173 ALA A C 1
ATOM 1226 O O . ALA A 1 173 ? 21.052 13.194 42.104 1.00 14.86 173 ALA A O 1
ATOM 1228 N N . MET A 1 174 ? 23.156 12.423 41.968 1.00 12.61 174 MET A N 1
ATOM 1229 C CA . MET A 1 174 ? 23.144 11.641 43.187 1.00 10.79 174 MET A CA 1
ATOM 1230 C C . MET A 1 174 ? 22.772 12.480 44.402 1.00 11.35 174 MET A C 1
ATOM 1231 O O . MET A 1 174 ? 21.973 12.040 45.251 1.00 11.45 174 MET A O 1
ATOM 1236 N N . GLY A 1 175 ? 23.386 13.670 44.461 1.00 12.73 175 GLY A N 1
ATOM 1237 C CA . GLY A 1 175 ? 23.292 14.648 45.550 1.00 17.36 175 GLY A CA 1
ATOM 1238 C C . GLY A 1 175 ? 21.870 15.099 45.701 1.00 19.96 175 GLY A C 1
ATOM 1239 O O . GLY A 1 175 ? 21.261 15.207 46.804 1.00 19.69 175 GLY A O 1
ATOM 1240 N N . GLU A 1 176 ? 21.330 15.245 44.532 1.00 20.54 176 GLU A N 1
ATOM 1241 C CA . GLU A 1 176 ? 19.979 15.726 44.334 1.00 25.35 176 GLU A CA 1
ATOM 1242 C C . GLU A 1 176 ? 18.923 14.693 44.709 1.00 22.30 176 GLU A C 1
ATOM 1243 O O . GLU A 1 176 ? 17.898 15.017 45.231 1.00 24.61 176 GLU A O 1
ATOM 1249 N N . ALA A 1 177 ? 19.179 13.410 44.453 1.00 18.91 177 ALA A N 1
ATOM 1250 C CA . ALA A 1 177 ? 18.228 12.403 44.815 1.00 16.62 177 ALA A CA 1
ATOM 1251 C C . ALA A 1 177 ? 18.173 12.231 46.309 1.00 16.17 177 ALA A C 1
ATOM 1252 O O . ALA A 1 177 ? 17.170 11.783 46.845 1.00 18.93 177 ALA A O 1
ATOM 1254 N N . ILE A 1 178 ? 19.330 12.339 46.900 1.00 14.52 178 ILE A N 1
ATOM 1255 C CA . ILE A 1 178 ? 19.503 12.174 48.306 1.00 15.46 178 ILE A CA 1
ATOM 1256 C C . ILE A 1 178 ? 18.820 13.302 48.993 1.00 16.80 178 ILE A C 1
ATOM 1257 O O . ILE A 1 178 ? 17.935 13.096 49.826 1.00 16.20 178 ILE A O 1
ATOM 1262 N N . ALA A 1 179 ? 19.178 14.483 48.536 1.00 18.78 179 ALA A N 1
ATOM 1263 C CA . ALA A 1 179 ? 18.630 15.710 49.066 1.00 20.59 179 ALA A CA 1
ATOM 1264 C C . ALA A 1 179 ? 17.112 15.739 48.994 1.00 24.34 179 ALA A C 1
ATOM 1265 O O . ALA A 1 179 ? 16.432 16.219 49.888 1.00 25.32 179 ALA A O 1
ATOM 1267 N N . HIS A 1 180 ? 16.548 15.192 47.964 1.00 24.37 180 HIS A N 1
ATOM 1268 C CA . HIS A 1 180 ? 15.138 15.332 47.832 1.00 28.46 180 HIS A CA 1
ATOM 1269 C C . HIS A 1 180 ? 14.385 14.317 48.639 1.00 29.20 180 HIS A C 1
ATOM 1270 O O . HIS A 1 180 ? 13.241 14.533 49.048 1.00 29.03 180 HIS A O 1
ATOM 1277 N N . ALA A 1 181 ? 15.057 13.177 48.840 1.00 28.17 181 ALA A N 1
ATOM 1278 C CA . ALA A 1 181 ? 14.614 12.085 49.704 1.00 25.57 181 ALA A CA 1
ATOM 1279 C C . ALA A 1 181 ? 14.472 12.589 51.137 1.00 25.62 181 ALA A C 1
ATOM 1280 O O . ALA A 1 181 ? 13.606 12.185 51.877 1.00 24.35 181 ALA A O 1
ATOM 1282 N N . LEU A 1 182 ? 15.323 13.536 51.464 1.00 26.88 182 LEU A N 1
ATOM 1283 C CA . LEU A 1 182 ? 15.359 14.162 52.767 1.00 26.95 182 LEU A CA 1
ATOM 1284 C C . LEU A 1 182 ? 14.650 15.500 52.789 1.00 28.92 182 LEU A C 1
ATOM 1285 O O . LEU A 1 182 ? 14.986 16.333 53.625 1.00 31.37 182 LEU A O 1
ATOM 1290 N N . ASP A 1 183 ? 13.847 15.783 51.759 1.00 28.29 183 ASP A N 1
ATOM 1291 C CA . ASP A 1 183 ? 13.102 17.034 51.662 1.00 26.66 183 ASP A CA 1
ATOM 1292 C C . ASP A 1 183 ? 14.015 18.221 51.890 1.00 28.15 183 ASP A C 1
ATOM 1293 O O . ASP A 1 183 ? 13.704 19.137 52.620 1.00 30.68 183 ASP A O 1
ATOM 1298 N N . LYS A 1 184 ? 15.254 18.097 51.459 1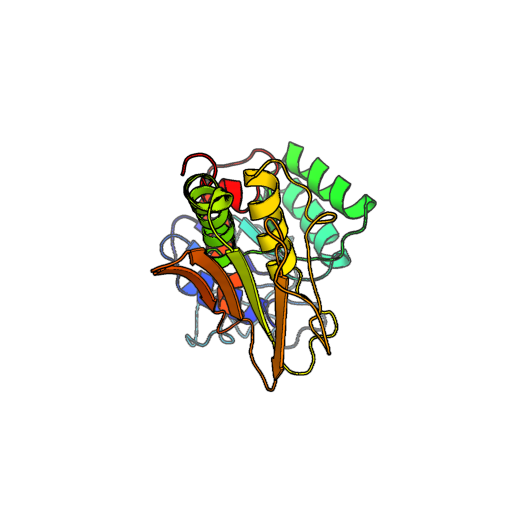.00 30.34 184 LYS A N 1
ATOM 1299 C CA . LYS A 1 184 ? 16.240 19.160 51.563 1.00 32.88 184 LYS A CA 1
ATOM 1300 C C . LYS A 1 184 ? 16.569 19.643 50.151 1.00 30.81 184 LYS A C 1
ATOM 1301 O O . LYS A 1 184 ? 16.115 19.096 49.144 1.00 28.39 184 LYS A O 1
ATOM 1307 N N . ASP A 1 185 ? 17.457 20.634 50.112 1.00 31.53 185 ASP A N 1
ATOM 1308 C CA . ASP A 1 185 ? 17.893 21.234 48.888 1.00 31.40 185 ASP A CA 1
ATOM 1309 C C . ASP A 1 185 ? 19.353 21.203 48.873 1.00 28.56 185 ASP A C 1
ATOM 1310 O O . ASP A 1 185 ? 20.008 21.778 49.726 1.00 27.98 185 ASP A O 1
ATOM 1315 N N . LEU A 1 186 ? 19.845 20.614 47.826 1.00 28.70 186 LEU A N 1
ATOM 1316 C CA . LEU A 1 186 ? 21.253 20.422 47.687 1.00 28.90 186 LEU A CA 1
ATOM 1317 C C . LEU A 1 186 ? 22.018 21.701 47.896 1.00 29.85 186 LEU A C 1
ATOM 1318 O O . LEU A 1 186 ? 22.958 21.745 48.683 1.00 32.96 186 LEU A O 1
ATOM 1323 N N . LYS A 1 187 ? 21.478 22.742 47.312 1.00 29.45 187 LYS A N 1
ATOM 1324 C CA . LYS A 1 187 ? 22.011 24.081 47.395 1.00 33.28 187 LYS A CA 1
ATOM 1325 C C . LYS A 1 187 ? 22.323 24.447 48.835 1.00 35.71 187 LYS A C 1
ATOM 1326 O O . LYS A 1 187 ? 23.295 25.137 49.091 1.00 36.66 187 LYS A O 1
ATOM 1328 N N . ASP A 1 188 ? 21.533 23.969 49.804 1.00 36.90 188 ASP A N 1
ATOM 1329 C CA . ASP A 1 188 ? 21.849 24.305 51.188 1.00 39.99 188 ASP A CA 1
ATOM 1330 C C . ASP A 1 188 ? 22.481 23.161 51.944 1.00 44.50 188 ASP A C 1
ATOM 1331 O O . ASP A 1 188 ? 21.885 22.698 52.923 1.00 53.10 188 ASP A O 1
ATOM 1336 N N . CYS A 1 189 ? 23.564 22.637 51.466 1.00 36.05 189 CYS A N 1
ATOM 1337 C CA . CYS A 1 189 ? 24.212 21.598 52.189 1.00 31.66 189 CYS A CA 1
ATOM 1338 C C . CYS A 1 189 ? 25.238 20.975 51.387 1.00 26.61 189 CYS A C 1
ATOM 1339 O O . CYS A 1 189 ? 25.925 20.185 51.921 1.00 29.41 189 CYS A O 1
ATOM 1342 N N . ALA A 1 190 ? 25.392 21.331 50.151 1.00 20.72 190 ALA A N 1
ATOM 1343 C CA . ALA A 1 190 ? 26.503 20.756 49.461 1.00 17.66 190 ALA A CA 1
ATOM 1344 C C . ALA A 1 190 ? 27.781 21.378 49.934 1.00 20.76 190 ALA A C 1
ATOM 1345 O O . ALA A 1 190 ? 27.895 22.571 50.192 1.00 24.52 190 ALA A O 1
ATOM 1347 N N . VAL A 1 191 ? 28.821 20.590 49.910 1.00 20.01 191 VAL A N 1
ATOM 1348 C CA . VAL A 1 191 ? 30.162 21.081 50.105 1.00 16.50 191 VAL A CA 1
ATOM 1349 C C . VAL A 1 191 ? 31.103 20.421 49.117 1.00 16.88 191 VAL A C 1
ATOM 1350 O O . VAL A 1 191 ? 31.372 19.212 49.170 1.00 16.41 191 VAL A O 1
ATOM 1354 N N . TYR A 1 192 ? 31.572 21.272 48.193 1.00 19.85 192 TYR A N 1
ATOM 1355 C CA . TYR A 1 192 ? 32.422 20.938 47.081 1.00 22.06 192 TYR A CA 1
ATOM 1356 C C . TYR A 1 192 ? 33.892 21.047 47.329 1.00 25.08 192 TYR A C 1
ATOM 1357 O O . TYR A 1 192 ? 34.683 20.451 46.585 1.00 27.51 192 TYR A O 1
ATOM 1366 N N . SER A 1 193 ? 34.317 21.732 48.366 1.00 24.85 193 SER A N 1
ATOM 1367 C CA . SER A 1 193 ? 35.786 21.689 48.590 1.00 29.00 193 SER A CA 1
ATOM 1368 C C . SER A 1 193 ? 36.168 21.648 50.071 1.00 28.69 193 SER A C 1
ATOM 1369 O O . SER A 1 193 ? 35.457 22.180 50.873 1.00 30.21 193 SER A O 1
ATOM 1372 N N . ARG A 1 194 ? 37.330 21.113 50.380 1.00 26.82 194 ARG A N 1
ATOM 1373 C CA . ARG A 1 194 ? 37.828 21.076 51.710 1.00 23.80 194 ARG A CA 1
ATOM 1374 C C . ARG A 1 194 ? 39.290 21.388 51.686 1.00 25.14 194 ARG A C 1
ATOM 1375 O O . ARG A 1 194 ? 40.118 20.589 51.287 1.00 28.74 194 ARG A O 1
ATOM 1383 N N . GLU A 1 195 ? 39.618 22.572 52.064 1.00 23.90 195 GLU A N 1
ATOM 1384 C CA . GLU A 1 195 ? 40.977 23.021 52.003 1.00 26.29 195 GLU A CA 1
ATOM 1385 C C . GLU A 1 195 ? 41.299 23.818 53.275 1.00 27.67 195 GLU A C 1
ATOM 1386 O O . GLU A 1 195 ? 40.597 24.734 53.703 1.00 27.09 195 GLU A O 1
ATOM 1392 N N . GLY A 1 196 ? 42.424 23.559 53.822 1.00 27.48 196 GLY A N 1
ATOM 1393 C CA . GLY A 1 196 ? 42.826 24.358 54.931 1.00 28.82 196 GLY A CA 1
ATOM 1394 C C . GLY A 1 196 ? 42.110 24.010 56.214 1.00 30.72 196 GLY A C 1
ATOM 1395 O O . GLY A 1 196 ? 41.706 22.883 56.476 1.00 31.05 196 GLY A O 1
ATOM 1396 N N . HIS A 1 197 ? 42.046 24.997 57.071 1.00 32.83 197 HIS A N 1
ATOM 1397 C CA . HIS A 1 197 ? 41.439 24.809 58.348 1.00 31.78 197 HIS A CA 1
ATOM 1398 C C . HIS A 1 197 ? 39.972 24.920 58.193 1.00 33.42 197 HIS A C 1
ATOM 1399 O O . HIS A 1 197 ? 39.396 25.923 57.765 1.00 33.87 197 HIS A O 1
ATOM 1406 N N . THR A 1 198 ? 39.364 23.827 58.403 1.00 35.49 198 THR A N 1
ATOM 1407 C CA . THR A 1 198 ? 37.963 23.928 58.385 1.00 37.66 198 THR A CA 1
ATOM 1408 C C . THR A 1 198 ? 37.344 23.038 59.414 1.00 43.38 198 THR A C 1
ATOM 1409 O O . THR A 1 198 ? 37.377 21.810 59.207 1.00 49.11 198 THR A O 1
ATOM 1413 N N . GLY A 1 199 ? 36.764 23.651 60.467 1.00 39.35 199 GLY A N 1
ATOM 1414 C CA . GLY A 1 199 ? 36.187 22.987 61.618 1.00 34.17 199 GLY A CA 1
ATOM 1415 C C . GLY A 1 199 ? 35.558 21.655 61.291 1.00 28.91 199 GLY A C 1
ATOM 1416 O O . GLY A 1 199 ? 35.463 21.218 60.161 1.00 25.41 199 GLY A O 1
ATOM 1417 N N . GLU A 1 200 ? 35.086 21.029 62.319 1.00 29.73 200 GLU A N 1
ATOM 1418 C CA . GLU A 1 200 ? 34.385 19.794 62.211 1.00 29.88 200 GLU A CA 1
ATOM 1419 C C . GLU A 1 200 ? 33.284 19.889 61.167 1.00 29.10 200 GLU A C 1
ATOM 1420 O O . GLU A 1 200 ? 32.937 20.972 60.711 1.00 29.63 200 GLU A O 1
ATOM 1426 N N . ARG A 1 201 ? 32.928 18.731 60.597 1.00 26.61 201 ARG A N 1
ATOM 1427 C CA . ARG A 1 201 ? 31.981 18.632 59.535 1.00 21.72 201 ARG A CA 1
ATOM 1428 C C . ARG A 1 201 ? 30.670 18.959 60.089 1.00 23.10 201 ARG A C 1
ATOM 1429 O O . ARG A 1 201 ? 30.317 18.488 61.141 1.00 21.43 201 ARG A O 1
ATOM 1437 N N . VAL A 1 202 ? 29.941 19.748 59.339 1.00 22.83 202 VAL A N 1
ATOM 1438 C CA . VAL A 1 202 ? 28.640 20.163 59.751 1.00 19.48 202 VAL A CA 1
ATOM 1439 C C . VAL A 1 202 ? 27.608 19.111 59.437 1.00 20.44 202 VAL A C 1
ATOM 1440 O O . VAL A 1 202 ? 27.462 18.632 58.343 1.00 23.31 202 VAL A O 1
ATOM 1444 N N . PRO A 1 203 ? 26.839 18.771 60.415 1.00 17.72 203 PRO A N 1
ATOM 1445 C CA . PRO A 1 203 ? 25.787 17.825 60.232 1.00 15.54 203 PRO A CA 1
ATOM 1446 C C . PRO A 1 203 ? 24.807 18.247 59.174 1.00 17.21 203 PRO A C 1
ATOM 1447 O O . PRO A 1 203 ? 24.453 19.405 58.993 1.00 19.49 203 PRO A O 1
ATOM 1451 N N . GLY A 1 204 ? 24.238 17.258 58.543 1.00 18.85 204 GLY A N 1
ATOM 1452 C CA . GLY A 1 204 ? 23.308 17.495 57.485 1.00 17.00 204 GLY A CA 1
ATOM 1453 C C . GLY A 1 204 ? 23.962 17.819 56.146 1.00 14.89 204 GLY A C 1
ATOM 1454 O O . GLY A 1 204 ? 23.259 17.882 55.138 1.00 11.65 204 GLY A O 1
ATOM 1455 N N . THR A 1 205 ? 25.261 18.181 56.178 1.00 16.39 205 THR A N 1
ATOM 1456 C CA . THR A 1 205 ? 25.936 18.388 54.922 1.00 18.25 205 THR A CA 1
ATOM 1457 C C . THR A 1 205 ? 26.131 17.114 54.090 1.00 20.15 205 THR A C 1
ATOM 1458 O O . THR A 1 205 ? 25.947 15.995 54.578 1.00 20.23 205 THR A O 1
ATOM 1462 N N . ILE A 1 206 ? 26.206 17.400 52.791 1.00 18.73 206 ILE A N 1
ATOM 1463 C CA . ILE A 1 206 ? 26.575 16.521 51.726 1.00 16.58 206 ILE A CA 1
ATOM 1464 C C . ILE A 1 206 ? 27.858 16.988 51.026 1.00 16.34 206 ILE A C 1
ATOM 1465 O O . ILE A 1 206 ? 27.779 17.732 50.088 1.00 18.89 206 ILE A O 1
ATOM 1470 N N . GLY A 1 207 ? 29.010 16.440 51.370 1.00 15.17 207 GLY A N 1
ATOM 1471 C CA . GLY A 1 207 ? 30.224 16.854 50.737 1.00 16.18 207 GLY A CA 1
ATOM 1472 C C . GLY A 1 207 ? 30.538 16.073 49.466 1.00 18.50 207 GLY A C 1
ATOM 1473 O O . GLY A 1 207 ? 30.115 14.903 49.327 1.00 18.19 207 GLY A O 1
ATOM 1474 N N . PHE A 1 208 ? 31.330 16.733 48.541 1.00 17.52 208 PHE A N 1
ATOM 1475 C CA . PHE A 1 208 ? 31.718 16.148 47.258 1.00 12.85 208 PHE A CA 1
ATOM 1476 C C . PHE A 1 208 ? 33.209 16.054 47.181 1.00 9.80 208 PHE A C 1
ATOM 1477 O O . PHE A 1 208 ? 33.837 16.962 47.665 1.00 13.50 208 PHE A O 1
ATOM 1485 N N . ALA A 1 209 ? 33.764 14.907 46.741 1.00 8.24 209 ALA A N 1
ATOM 1486 C CA . ALA A 1 209 ? 35.216 14.724 46.582 1.00 7.90 209 ALA A CA 1
ATOM 1487 C C . ALA A 1 209 ? 35.455 14.323 45.130 1.00 11.90 209 ALA A C 1
ATOM 1488 O O . ALA A 1 209 ? 34.766 13.446 44.620 1.00 13.50 209 ALA A O 1
AT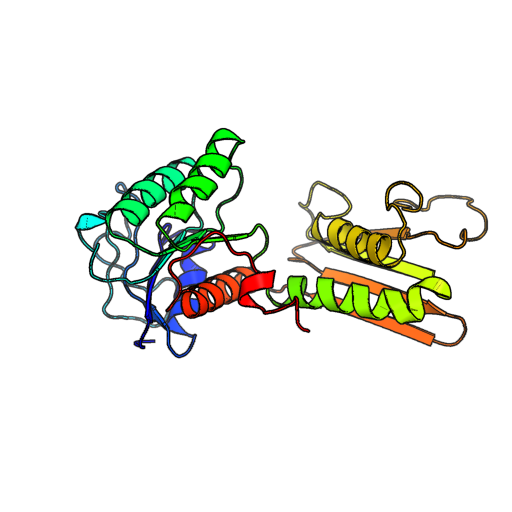OM 1490 N N . THR A 1 210 ? 36.394 14.983 44.444 1.00 13.63 210 THR A N 1
ATOM 1491 C CA . THR A 1 210 ? 36.544 14.800 43.030 1.00 14.16 210 THR A CA 1
ATOM 1492 C C . THR A 1 210 ? 37.922 14.399 42.652 1.00 16.84 210 THR A C 1
ATOM 1493 O O . THR A 1 210 ? 38.855 15.125 43.005 1.00 16.51 210 THR A O 1
ATOM 1497 N N . VAL A 1 211 ? 37.993 13.305 41.874 1.00 15.41 211 VAL A N 1
ATOM 1498 C CA . VAL A 1 211 ? 39.232 12.712 41.426 1.00 12.83 211 VAL A CA 1
ATOM 1499 C C . VAL A 1 211 ? 39.244 12.824 39.895 1.00 11.54 211 VAL A C 1
ATOM 1500 O O . VAL A 1 211 ? 38.224 12.776 39.291 1.00 13.59 211 VAL A O 1
ATOM 1504 N N . ARG A 1 212 ? 40.336 13.319 39.341 1.00 12.95 212 ARG A N 1
ATOM 1505 C CA . ARG A 1 212 ? 40.541 13.563 37.888 1.00 10.16 212 ARG A CA 1
ATOM 1506 C C . ARG A 1 212 ? 41.879 12.924 37.489 1.00 10.47 212 ARG A C 1
ATOM 1507 O O . ARG A 1 212 ? 42.966 13.332 37.909 1.00 11.07 212 ARG A O 1
ATOM 1515 N N . ALA A 1 213 ? 41.833 11.802 36.799 1.00 12.32 213 ALA A N 1
ATOM 1516 C CA . ALA A 1 213 ? 43.107 11.171 36.476 1.00 12.02 213 ALA A CA 1
ATOM 1517 C C . ALA A 1 213 ? 43.001 10.223 35.272 1.00 10.31 213 ALA A C 1
ATOM 1518 O O . ALA A 1 213 ? 42.032 9.508 35.101 1.00 9.09 213 ALA A O 1
ATOM 1520 N N . GLY A 1 214 ? 44.074 10.152 34.496 1.00 10.32 214 GLY A N 1
ATOM 1521 C CA . GLY A 1 214 ? 44.156 9.217 33.3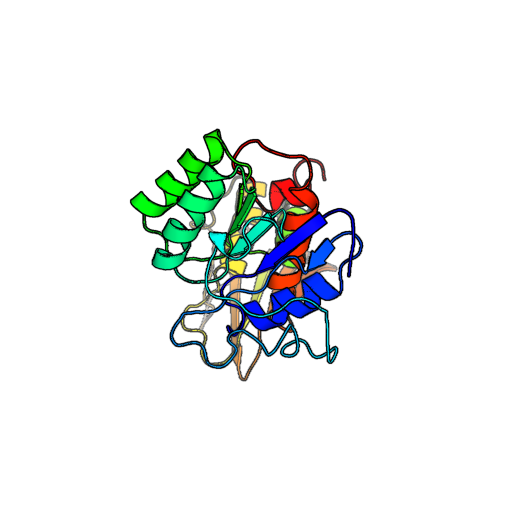79 1.00 12.31 214 GLY A CA 1
ATOM 1522 C C . GLY A 1 214 ? 42.923 9.077 32.526 1.00 14.77 214 GLY A C 1
ATOM 1523 O O . GLY A 1 214 ? 42.294 10.076 32.159 1.00 19.09 214 GLY A O 1
ATOM 1524 N N . ASP A 1 215 ? 42.566 7.834 32.241 1.00 15.05 215 ASP A N 1
ATOM 1525 C CA . ASP A 1 215 ? 41.515 7.495 31.325 1.00 17.59 215 ASP A CA 1
ATOM 1526 C C . ASP A 1 215 ? 40.208 7.053 31.969 1.00 18.43 215 ASP A C 1
ATOM 1527 O O . ASP A 1 215 ? 39.333 6.604 31.212 1.00 18.38 215 ASP A O 1
ATOM 1532 N N . ILE A 1 216 ? 40.067 7.184 33.328 1.00 14.87 216 ILE A N 1
ATOM 1533 C CA . ILE A 1 216 ? 38.809 6.768 34.056 1.00 11.11 216 ILE A CA 1
ATOM 1534 C C . ILE A 1 216 ? 37.493 7.188 33.378 1.00 8.81 216 ILE A C 1
ATOM 1535 O O . ILE A 1 216 ? 37.240 8.362 33.222 1.00 11.41 216 ILE A O 1
ATOM 1540 N N . VAL A 1 217 ? 36.726 6.228 32.927 1.00 9.41 217 VAL A N 1
ATOM 1541 C CA . VAL A 1 217 ? 35.508 6.422 32.165 1.00 11.08 217 VAL A CA 1
ATOM 1542 C C . VAL A 1 217 ? 34.492 7.081 33.049 1.00 15.75 217 VAL A C 1
ATOM 1543 O O . VAL A 1 217 ? 33.992 8.125 32.686 1.00 19.22 217 VAL A O 1
ATOM 1547 N N . GLY A 1 218 ? 34.373 6.590 34.272 1.00 17.37 218 GLY A N 1
ATOM 1548 C CA . GLY A 1 218 ? 33.513 7.183 35.257 1.00 20.85 218 GLY A CA 1
ATOM 1549 C C . GLY A 1 218 ? 33.209 6.347 36.491 1.00 16.22 218 GLY A C 1
ATOM 1550 O O . GLY A 1 218 ? 32.606 5.295 36.420 1.00 14.22 218 GLY A O 1
ATOM 1551 N N . GLU A 1 219 ? 33.544 6.855 37.677 1.00 17.55 219 GLU A N 1
ATOM 1552 C CA . GLU A 1 219 ? 33.237 6.156 38.909 1.00 15.82 219 GLU A CA 1
ATOM 1553 C C . GLU A 1 219 ? 32.592 7.069 39.917 1.00 13.71 219 GLU A C 1
ATOM 1554 O O . GLU A 1 219 ? 33.136 8.113 40.207 1.00 14.41 219 GLU A O 1
ATOM 1560 N N . HIS A 1 220 ? 31.497 6.561 40.502 1.00 10.96 220 HIS A N 1
ATOM 1561 C CA . HIS A 1 220 ? 30.713 7.253 41.430 1.00 11.51 220 HIS A CA 1
ATOM 1562 C C . HIS A 1 220 ? 30.419 6.390 42.633 1.00 13.00 220 HIS A C 1
ATOM 1563 O O . HIS A 1 220 ? 29.850 5.289 42.502 1.00 12.31 220 HIS A O 1
ATOM 1570 N N . THR A 1 221 ? 30.711 6.973 43.789 1.00 13.96 221 THR A N 1
ATOM 1571 C CA . THR A 1 221 ? 30.320 6.397 45.067 1.00 12.27 221 THR A CA 1
ATOM 1572 C C . THR A 1 221 ? 29.612 7.312 46.059 1.00 9.69 221 THR A C 1
ATOM 1573 O O . THR A 1 221 ? 30.061 8.343 46.418 1.00 12.72 221 THR A O 1
ATOM 1577 N N . ALA A 1 222 ? 28.487 6.916 46.518 1.00 10.25 222 ALA A N 1
ATOM 1578 C CA . ALA A 1 222 ? 27.815 7.638 47.591 1.00 9.70 222 ALA A CA 1
ATOM 1579 C C . ALA A 1 222 ? 27.998 6.881 48.932 1.00 10.17 222 ALA A C 1
ATOM 1580 O O . ALA A 1 222 ? 27.865 5.681 49.032 1.00 12.73 222 ALA A O 1
ATOM 1582 N N . MET A 1 223 ? 28.514 7.504 49.924 1.00 11.90 223 MET A N 1
ATOM 1583 C CA . MET A 1 223 ? 28.705 6.811 51.207 1.00 10.93 223 MET A CA 1
ATOM 1584 C C . MET A 1 223 ? 27.753 7.269 52.337 1.00 12.01 223 MET A C 1
ATOM 1585 O O . MET A 1 223 ? 27.475 8.483 52.462 1.00 10.12 223 MET A O 1
ATOM 1590 N N . PHE A 1 224 ? 27.141 6.273 53.033 1.00 11.39 224 PHE A N 1
ATOM 1591 C CA . PHE A 1 224 ? 26.301 6.519 54.194 1.00 13.99 224 PHE A CA 1
ATOM 1592 C C . PHE A 1 224 ? 27.033 6.000 55.450 1.00 14.83 224 PHE A C 1
ATOM 1593 O O . PHE A 1 224 ? 27.137 4.761 55.701 1.00 16.44 224 PHE A O 1
ATOM 1601 N N . ALA A 1 225 ? 27.706 6.963 56.112 1.00 12.83 225 ALA A N 1
ATOM 1602 C CA . ALA A 1 225 ? 28.629 6.712 57.197 1.00 11.74 225 ALA A CA 1
ATOM 1603 C C . ALA A 1 225 ? 28.065 7.071 58.579 1.00 14.01 225 ALA A C 1
ATOM 1604 O O . ALA A 1 225 ? 27.744 8.185 58.850 1.00 15.82 225 ALA A O 1
ATOM 1606 N N . ASP A 1 226 ? 28.058 6.129 59.496 1.00 13.34 226 ASP A N 1
ATOM 1607 C CA . ASP A 1 226 ? 27.585 6.388 60.854 1.00 14.99 226 ASP A CA 1
ATOM 1608 C C . ASP A 1 226 ? 28.755 6.076 61.744 1.00 15.47 226 ASP A C 1
ATOM 1609 O O . ASP A 1 226 ? 29.849 5.716 61.215 1.00 15.37 226 ASP A O 1
ATOM 1614 N N . ILE A 1 227 ? 28.547 6.098 63.074 1.00 11.71 227 ILE A N 1
ATOM 1615 C CA . ILE A 1 227 ? 29.600 5.614 63.956 1.00 9.40 227 ILE A CA 1
ATOM 1616 C C . ILE A 1 227 ? 29.508 4.120 63.908 1.00 10.92 227 ILE A C 1
ATOM 1617 O O . ILE A 1 227 ? 28.439 3.572 64.066 1.00 14.66 227 ILE A O 1
ATOM 1622 N N . GLY A 1 228 ? 30.569 3.410 63.604 1.00 10.65 228 GLY A N 1
ATOM 1623 C CA . GLY A 1 228 ? 30.417 1.970 63.644 1.00 8.58 228 GLY A CA 1
ATOM 1624 C C . GLY A 1 228 ? 30.198 1.320 62.278 1.00 11.85 228 GLY A C 1
ATOM 1625 O O . GLY A 1 228 ? 30.449 0.128 62.157 1.00 15.15 228 GLY A O 1
ATOM 1626 N N . GLU A 1 229 ? 29.799 2.080 61.229 1.00 11.02 229 GLU A N 1
ATOM 1627 C CA . GLU A 1 229 ? 29.618 1.429 59.928 1.00 13.42 229 GLU A CA 1
ATOM 1628 C C . GLU A 1 229 ? 29.439 2.424 58.796 1.00 13.97 229 GLU A C 1
ATOM 1629 O O . GLU A 1 229 ? 29.042 3.539 59.022 1.00 14.38 229 GLU A O 1
ATOM 1635 N N . ARG A 1 230 ? 29.532 1.923 57.559 1.00 15.31 230 ARG A N 1
ATOM 1636 C CA . ARG A 1 230 ? 29.217 2.655 56.370 1.00 14.06 230 ARG A CA 1
ATOM 1637 C C . ARG A 1 230 ? 28.628 1.832 55.261 1.00 13.50 230 ARG A C 1
ATOM 1638 O O . ARG A 1 230 ? 28.953 0.698 55.044 1.00 12.30 230 ARG A O 1
ATOM 1646 N N . LEU A 1 231 ? 27.645 2.374 54.635 1.00 15.53 231 LEU A N 1
ATOM 1647 C CA . LEU A 1 231 ? 27.072 1.720 53.495 1.00 16.60 231 LEU A CA 1
ATOM 1648 C C . LEU A 1 231 ? 27.571 2.505 52.254 1.00 16.50 231 LEU A C 1
ATOM 1649 O O . LEU A 1 231 ? 27.486 3.760 52.222 1.00 16.20 231 LEU A O 1
ATOM 1654 N N . GLU A 1 232 ? 28.098 1.772 51.252 1.00 14.73 232 GLU A N 1
ATOM 1655 C CA . GLU A 1 232 ? 28.491 2.426 50.003 1.00 12.56 232 GLU A CA 1
ATOM 1656 C C . GLU A 1 232 ? 27.788 1.84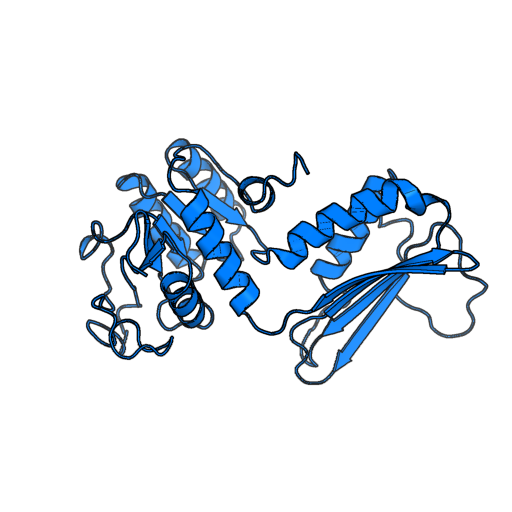7 48.791 1.00 11.02 232 GLU A C 1
ATOM 1657 O O . GLU A 1 232 ? 27.616 0.636 48.627 1.00 8.81 232 GLU A O 1
ATOM 1663 N N . ILE A 1 233 ? 27.403 2.712 47.924 1.00 11.85 233 ILE A N 1
ATOM 1664 C CA . ILE A 1 233 ? 26.781 2.282 46.682 1.00 13.24 233 ILE A CA 1
ATOM 1665 C C . ILE A 1 233 ? 27.594 2.899 45.575 1.00 13.17 233 ILE A C 1
ATOM 1666 O O . ILE A 1 233 ? 27.783 4.110 45.591 1.00 17.31 233 ILE A O 1
ATOM 1671 N N . THR A 1 234 ? 28.246 2.077 44.779 1.00 7.93 234 THR A N 1
ATOM 1672 C CA . THR A 1 234 ? 29.178 2.602 43.843 1.00 5.45 234 THR A CA 1
ATOM 1673 C C . THR A 1 234 ? 28.807 2.163 42.481 1.00 10.77 234 THR A C 1
ATOM 1674 O O . THR A 1 234 ? 28.508 1.017 42.341 1.00 13.59 234 THR A O 1
ATOM 1678 N N . HIS A 1 235 ? 29.061 3.000 41.495 1.00 13.18 235 HIS A N 1
ATOM 1679 C CA . HIS A 1 235 ? 28.819 2.716 40.066 1.00 11.85 235 HIS A CA 1
ATOM 1680 C C . HIS A 1 235 ? 30.116 2.965 39.314 1.00 11.11 235 HIS A C 1
ATOM 1681 O O . HIS A 1 235 ? 30.785 4.019 39.421 1.00 8.95 235 HIS A O 1
ATOM 1688 N N . LYS A 1 236 ? 30.556 1.928 38.607 1.00 12.46 236 LYS A N 1
ATOM 1689 C CA . LYS A 1 236 ? 31.760 2.062 37.826 1.00 11.18 236 LYS A CA 1
ATOM 1690 C C . LYS A 1 236 ? 31.422 1.819 36.361 1.00 10.26 236 LYS A C 1
ATOM 1691 O O . LYS A 1 236 ? 31.003 0.729 35.961 1.00 11.05 236 LYS A O 1
ATOM 1697 N N . ALA A 1 237 ? 31.755 2.741 35.527 1.00 11.48 237 ALA A N 1
ATOM 1698 C CA . ALA A 1 237 ? 31.478 2.571 34.077 1.00 13.81 237 ALA A CA 1
ATOM 1699 C C . ALA A 1 237 ? 32.749 2.181 33.409 1.00 19.02 237 ALA A C 1
ATOM 1700 O O . ALA A 1 237 ? 33.784 2.853 33.565 1.00 19.17 237 ALA A O 1
ATOM 1702 N N . SER A 1 238 ? 32.708 1.118 32.659 1.00 21.36 238 SER A N 1
ATOM 1703 C CA . SER A 1 238 ? 33.956 0.717 32.027 1.00 23.51 238 SER A CA 1
ATOM 1704 C C . SER A 1 238 ? 34.028 1.174 30.550 1.00 22.33 238 SER A C 1
ATOM 1705 O O . SER A 1 238 ? 35.084 1.232 29.884 1.00 21.17 238 SER A O 1
ATOM 1708 N N . SER A 1 239 ? 32.889 1.326 29.944 1.00 18.93 239 SER A N 1
ATOM 1709 C CA . SER A 1 239 ? 32.957 1.591 28.566 1.00 17.76 239 SER A CA 1
ATOM 1710 C C . SER A 1 239 ? 31.691 2.276 28.212 1.00 21.19 239 SER A C 1
ATOM 1711 O O . SER A 1 239 ? 30.847 2.410 29.064 1.00 21.42 239 SER A O 1
ATOM 1714 N N . ARG A 1 240 ? 31.528 2.684 26.960 1.00 23.13 240 ARG A N 1
ATOM 1715 C CA . ARG A 1 240 ? 30.293 3.297 26.669 1.00 23.11 240 ARG A CA 1
ATOM 1716 C C . ARG A 1 240 ? 29.277 2.264 26.294 1.00 19.99 240 ARG A C 1
ATOM 1717 O O . ARG A 1 240 ? 28.146 2.570 25.986 1.00 21.47 240 ARG A O 1
ATOM 1725 N N . MET A 1 241 ? 29.668 0.995 26.430 1.00 17.61 241 MET A N 1
ATOM 1726 C CA . MET A 1 241 ? 28.700 -0.078 26.293 1.00 19.10 241 MET A CA 1
ATOM 1727 C C . MET A 1 241 ? 27.574 0.060 27.322 1.00 19.84 241 MET A C 1
ATOM 1728 O O . MET A 1 241 ? 26.427 -0.333 27.068 1.00 24.52 241 MET A O 1
ATOM 1733 N N . THR A 1 242 ? 27.823 0.710 28.437 1.00 13.70 242 THR A N 1
ATOM 1734 C CA . THR A 1 242 ? 26.729 0.883 29.380 1.00 14.83 242 THR A CA 1
ATOM 1735 C C . THR A 1 242 ? 25.540 1.634 28.820 1.00 13.83 242 THR A C 1
ATOM 1736 O O . THR A 1 242 ? 24.425 1.206 29.033 1.00 13.09 242 THR A O 1
ATOM 1740 N N . PHE A 1 243 ? 25.803 2.683 28.023 1.00 14.80 243 PHE A N 1
ATOM 1741 C CA . PHE A 1 243 ? 24.756 3.462 27.351 1.00 14.28 243 PHE A CA 1
ATOM 1742 C C . PHE A 1 243 ? 24.014 2.718 26.279 1.00 11.08 243 PHE A C 1
ATOM 1743 O O . PHE A 1 243 ? 22.759 2.722 26.219 1.00 11.15 243 PHE A O 1
ATOM 1751 N N . ALA A 1 244 ? 24.805 1.997 25.501 1.00 13.46 244 ALA A N 1
ATOM 1752 C CA . ALA A 1 244 ? 24.272 1.122 24.413 1.00 15.05 244 ALA A CA 1
ATOM 1753 C C . ALA A 1 244 ? 23.341 0.082 24.912 1.00 18.04 244 ALA A C 1
ATOM 1754 O O . ALA A 1 244 ? 22.248 -0.068 24.414 1.00 21.13 244 ALA A O 1
ATOM 1756 N N . ASN A 1 245 ? 23.753 -0.647 25.941 1.00 19.68 245 ASN A N 1
ATOM 1757 C CA . ASN A 1 245 ? 22.909 -1.674 26.514 1.00 19.02 245 ASN A CA 1
ATOM 1758 C C . ASN A 1 245 ? 21.579 -1.141 26.912 1.00 14.51 245 ASN A C 1
ATOM 1759 O O . ASN A 1 245 ? 20.624 -1.840 26.814 1.00 12.66 245 ASN A O 1
ATOM 1764 N N . GLY A 1 246 ? 21.535 0.021 27.538 1.00 16.30 246 GLY A N 1
ATOM 1765 C CA . GLY A 1 246 ? 20.273 0.530 28.064 1.00 15.48 246 GLY A CA 1
ATOM 1766 C C . GLY A 1 246 ? 19.386 0.968 26.949 1.00 17.29 246 GLY A C 1
ATOM 1767 O O . GLY A 1 246 ? 18.135 0.846 27.055 1.00 18.29 246 GLY A O 1
ATOM 1768 N N . ALA A 1 247 ? 20.030 1.497 25.889 1.00 17.55 247 ALA A N 1
ATOM 1769 C CA . ALA A 1 247 ? 19.251 1.918 24.671 1.00 18.68 247 ALA A CA 1
ATOM 1770 C C . ALA A 1 247 ? 18.520 0.742 24.017 1.00 16.11 247 ALA A C 1
ATOM 1771 O O . ALA A 1 247 ? 17.317 0.626 23.995 1.00 17.76 247 ALA A O 1
ATOM 1773 N N . VAL A 1 248 ? 19.221 -0.315 23.885 1.00 19.08 248 VAL A N 1
ATOM 1774 C CA . VAL A 1 248 ? 18.651 -1.524 23.364 1.00 20.32 248 VAL A CA 1
ATOM 1775 C C . VAL A 1 248 ? 17.590 -2.110 24.226 1.00 21.55 248 VAL A C 1
ATOM 1776 O O . VAL A 1 248 ? 16.542 -2.448 23.731 1.00 21.23 248 VAL A O 1
ATOM 1780 N N . ARG A 1 249 ? 17.819 -2.167 25.540 1.00 23.60 249 ARG A N 1
ATOM 1781 C CA . ARG A 1 249 ? 16.772 -2.621 26.419 1.00 25.06 249 ARG A CA 1
ATOM 1782 C C . ARG A 1 249 ? 15.519 -1.796 26.260 1.00 21.91 249 ARG A C 1
ATOM 1783 O O . ARG A 1 249 ? 14.402 -2.298 26.419 1.00 23.14 249 ARG A O 1
ATOM 1791 N N . SER A 1 250 ? 15.693 -0.505 26.100 1.00 19.34 250 SER A N 1
ATOM 1792 C CA . SER A 1 250 ? 14.513 0.337 25.945 1.00 19.56 250 SER A CA 1
ATOM 1793 C C . SER A 1 250 ? 13.770 0.031 24.681 1.00 22.10 250 SER A C 1
ATOM 1794 O O . SER A 1 250 ? 12.520 0.071 24.669 1.00 21.99 250 SER A O 1
ATOM 1797 N N . ALA A 1 251 ? 14.606 -0.230 23.630 1.00 23.80 251 ALA A N 1
ATOM 1798 C CA . ALA A 1 251 ? 14.144 -0.630 22.285 1.00 23.18 251 ALA A CA 1
ATOM 1799 C C . ALA A 1 251 ? 13.288 -1.870 22.433 1.00 27.07 251 ALA A C 1
ATOM 1800 O O . ALA A 1 251 ? 12.102 -1.912 22.080 1.00 29.03 251 ALA A O 1
ATOM 1802 N N . LEU A 1 252 ? 13.816 -2.856 23.116 1.00 28.07 252 LEU A N 1
ATOM 1803 C CA . LEU A 1 252 ? 12.957 -4.006 23.417 1.00 30.19 252 LEU A CA 1
ATOM 1804 C C . LEU A 1 252 ? 11.716 -3.617 24.259 1.00 31.11 252 LEU A C 1
ATOM 1805 O O . LEU A 1 252 ? 10.613 -4.096 24.073 1.00 33.42 252 LEU A O 1
ATOM 1810 N N . TRP A 1 253 ? 11.802 -2.622 25.124 1.00 30.70 253 TRP A N 1
ATOM 1811 C CA . TRP A 1 253 ? 10.638 -2.356 25.927 1.00 29.02 253 TRP A CA 1
ATOM 1812 C C . TRP A 1 253 ? 9.608 -1.611 25.128 1.00 31.05 253 TRP A C 1
ATOM 1813 O O . TRP A 1 253 ? 8.436 -1.501 25.508 1.00 31.24 253 TRP A O 1
ATOM 1824 N N . LEU A 1 254 ? 10.086 -0.897 24.112 1.00 31.40 254 LEU A N 1
ATOM 1825 C CA . LEU A 1 254 ? 9.136 -0.088 23.330 1.00 30.32 254 LEU A CA 1
ATOM 1826 C C . LEU A 1 254 ? 8.122 -1.012 22.680 1.00 31.71 254 LEU A C 1
ATOM 1827 O O . LEU A 1 254 ? 6.934 -0.725 22.630 1.00 30.08 254 LEU A O 1
ATOM 1832 N N . SER A 1 255 ? 8.623 -2.175 22.328 1.00 36.66 255 SER A N 1
ATOM 1833 C CA . SER A 1 255 ? 7.861 -3.173 21.632 1.00 45.20 255 SER A CA 1
ATOM 1834 C C . SER A 1 255 ? 6.526 -3.394 22.279 1.00 51.46 255 SER A C 1
ATOM 1835 O O . SER A 1 255 ? 6.416 -4.023 23.311 1.00 54.27 255 SER A O 1
ATOM 1838 N N . GLY A 1 256 ? 5.509 -2.769 21.748 1.00 54.35 256 GLY A N 1
ATOM 1839 C CA . GLY A 1 256 ? 4.251 -2.935 22.432 1.00 57.43 256 GLY A CA 1
ATOM 1840 C C . GLY A 1 256 ? 3.802 -1.650 23.077 1.00 59.70 256 GLY A C 1
ATOM 1841 O O . GLY A 1 256 ? 2.868 -1.615 23.886 1.00 63.11 256 GLY A O 1
ATOM 1842 N N . LYS A 1 257 ? 4.445 -0.575 22.729 1.00 56.10 257 LYS A N 1
ATOM 1843 C CA . LYS A 1 257 ? 3.959 0.661 23.193 1.00 54.15 257 LYS A CA 1
ATOM 1844 C C . LYS A 1 257 ? 3.746 1.487 21.950 1.00 57.85 257 LYS A C 1
ATOM 1845 O O . LYS A 1 257 ? 4.090 1.024 20.830 1.00 59.15 257 LYS A O 1
ATOM 1851 N N . GLU A 1 258 ? 2.981 2.564 22.106 1.00 57.63 258 GLU A N 1
ATOM 1852 C CA . GLU A 1 258 ? 2.728 3.473 21.012 1.00 57.68 258 GLU A CA 1
ATOM 1853 C C . GLU A 1 258 ? 2.301 4.795 21.518 1.00 55.69 258 GLU A C 1
ATOM 1854 O O . GLU A 1 258 ? 2.169 5.776 20.819 1.00 55.07 258 GLU A O 1
ATOM 1860 N N . SER A 1 259 ? 2.362 4.806 22.805 1.00 54.48 259 SER A N 1
ATOM 1861 C CA . SER A 1 259 ? 2.068 5.952 23.573 1.00 51.59 259 SER A CA 1
ATOM 1862 C C . SER A 1 259 ? 3.145 6.974 23.503 1.00 45.17 259 SER A C 1
ATOM 1863 O O . SER A 1 259 ? 3.987 7.022 22.627 1.00 47.75 259 SER A O 1
ATOM 1866 N N . GLY A 1 260 ? 3.142 7.711 24.542 1.00 38.25 260 GLY A N 1
ATOM 1867 C CA . GLY A 1 260 ? 3.913 8.889 24.742 1.00 32.09 260 GLY A CA 1
ATOM 1868 C C . GLY A 1 260 ? 5.386 8.766 24.868 1.00 28.00 260 GLY A C 1
ATOM 1869 O O . GLY A 1 260 ? 6.058 8.118 24.071 1.00 32.20 260 GLY A O 1
ATOM 1870 N N . LEU A 1 261 ? 5.816 9.611 25.754 1.00 23.06 261 LEU A N 1
ATOM 1871 C CA . LEU A 1 261 ? 7.149 9.955 26.105 1.00 22.24 261 LEU A CA 1
ATOM 1872 C C . LEU A 1 261 ? 7.498 9.237 27.386 1.00 23.15 261 LEU A C 1
ATOM 1873 O O . LEU A 1 261 ? 6.892 9.496 28.447 1.00 22.29 261 LEU A O 1
ATOM 1878 N N . PHE A 1 262 ? 8.576 8.469 27.295 1.00 26.23 262 PHE A N 1
ATOM 1879 C CA . PHE A 1 262 ? 9.050 7.658 28.432 1.00 26.11 262 PHE A CA 1
ATOM 1880 C C . PHE A 1 262 ? 10.504 7.908 28.626 1.00 28.74 262 PHE A C 1
ATOM 1881 O O . PHE A 1 262 ? 11.141 8.462 27.686 1.00 31.06 262 PHE A O 1
ATOM 1889 N N . ASP A 1 263 ? 11.012 7.472 29.799 1.00 26.09 263 ASP A N 1
ATOM 1890 C CA . ASP A 1 263 ? 12.402 7.562 30.151 1.00 23.48 263 ASP A CA 1
ATOM 1891 C C . ASP A 1 263 ? 12.917 6.277 30.747 1.00 18.94 263 ASP A C 1
ATOM 1892 O O . ASP A 1 263 ? 12.266 5.229 30.747 1.00 17.85 263 ASP A O 1
ATOM 1897 N N . MET A 1 264 ? 14.118 6.338 31.227 1.00 15.92 264 MET A N 1
ATOM 1898 C CA . MET A 1 264 ? 14.649 5.119 31.722 1.00 19.56 264 MET A CA 1
ATOM 1899 C C . MET A 1 264 ? 13.862 4.614 32.939 1.00 20.72 264 MET A C 1
ATOM 1900 O O . MET A 1 264 ? 13.686 3.429 33.162 1.00 20.99 264 MET A O 1
ATOM 1905 N N . ARG A 1 265 ? 13.296 5.540 33.694 1.00 24.22 265 ARG A N 1
ATOM 1906 C CA . ARG A 1 265 ? 12.425 5.224 34.828 1.00 26.70 265 ARG A CA 1
ATOM 1907 C C . ARG A 1 265 ? 11.328 4.303 34.355 1.00 27.84 265 ARG A C 1
ATOM 1908 O O . ARG A 1 265 ? 10.860 3.430 35.095 1.00 29.66 265 ARG A O 1
ATOM 1916 N N . ASP A 1 266 ? 10.829 4.609 33.146 1.00 25.95 266 ASP A N 1
ATOM 1917 C CA . ASP A 1 266 ? 9.694 3.912 32.549 1.00 22.99 266 ASP A CA 1
ATOM 1918 C C . ASP A 1 266 ? 10.122 2.582 32.118 1.00 20.00 266 ASP A C 1
ATOM 1919 O O . ASP A 1 266 ? 9.543 1.564 32.490 1.00 20.83 266 ASP A O 1
ATOM 1924 N N . VAL A 1 267 ? 11.235 2.559 31.450 1.00 19.76 267 VAL A N 1
ATOM 1925 C CA . VAL A 1 267 ? 11.723 1.289 30.951 1.00 20.83 267 VAL A CA 1
ATOM 1926 C C . VAL A 1 267 ? 12.009 0.299 32.042 1.00 23.79 267 VAL A C 1
ATOM 1927 O O . VAL A 1 267 ? 11.910 -0.905 31.835 1.00 23.35 267 VAL A O 1
ATOM 1931 N N . LEU A 1 268 ? 12.559 0.868 33.109 1.00 26.05 268 LEU A N 1
ATOM 1932 C CA . LEU A 1 268 ? 13.135 0.171 34.232 1.00 25.65 268 LEU A CA 1
ATOM 1933 C C . LEU A 1 268 ? 12.127 -0.041 35.409 1.00 29.72 268 LEU A C 1
ATOM 1934 O O . LEU A 1 268 ? 12.414 -0.690 36.433 1.00 32.70 268 LEU A O 1
ATOM 1939 N N . ASP A 1 269 ? 10.921 0.541 35.284 1.00 28.44 269 ASP A N 1
ATOM 1940 C CA . ASP A 1 269 ? 9.853 0.422 36.261 1.00 26.55 269 ASP A CA 1
ATOM 1941 C C . ASP A 1 269 ? 10.330 0.813 37.622 1.00 23.17 269 ASP A C 1
ATOM 1942 O O . ASP A 1 269 ? 10.018 0.232 38.628 1.00 23.78 269 ASP A O 1
ATOM 1947 N N . LEU A 1 270 ? 11.059 1.851 37.625 1.00 20.78 270 LEU A N 1
ATOM 1948 C CA . LEU A 1 270 ? 11.716 2.297 38.772 1.00 18.39 270 LEU A CA 1
ATOM 1949 C C . LEU A 1 270 ? 10.738 2.856 39.693 1.00 22.77 270 LEU A C 1
ATOM 1950 O O . LEU A 1 270 ? 10.911 2.902 40.877 1.00 24.99 270 LEU A O 1
ATOM 1955 N N . ASN A 1 271 ? 9.648 3.199 39.174 1.00 28.27 271 ASN A N 1
ATOM 1956 C CA . ASN A 1 271 ? 8.661 3.723 40.055 1.00 37.20 271 ASN A CA 1
ATOM 1957 C C . ASN A 1 271 ? 7.954 2.737 40.953 1.00 37.90 271 ASN A C 1
ATOM 1958 O O . ASN A 1 271 ? 7.398 3.122 41.958 1.00 38.53 271 ASN A O 1
ATOM 1963 N N . ASN A 1 272 ? 8.022 1.466 40.626 1.00 38.98 272 ASN A N 1
ATOM 1964 C CA . ASN A 1 272 ? 7.396 0.465 41.436 1.00 41.53 272 ASN A CA 1
ATOM 1965 C C . ASN A 1 272 ? 8.395 -0.457 42.034 1.00 43.12 272 ASN A C 1
ATOM 1966 O O . ASN A 1 272 ? 8.137 -1.660 42.240 1.00 44.12 272 ASN A O 1
ATOM 1971 N N . LEU A 1 273 ? 9.592 0.075 42.184 1.00 42.19 273 LEU A N 1
ATOM 1972 C CA . LEU A 1 273 ? 10.672 -0.651 42.794 1.00 39.71 273 LEU A CA 1
ATOM 1973 C C . LEU A 1 273 ? 10.866 -0.158 44.249 1.00 43.07 273 LEU A C 1
ATOM 1974 O O . LEU A 1 273 ? 10.908 -0.988 45.180 1.00 42.46 273 LEU A O 1
#

B-factor: mean 29.07, std 15.28, range [1.0, 79.97]

Sequence (272 aa):
HDANIRVAIAGAGGRMGRQLIQAALALEGVQLGAALEREGSSLLGSDAGELAGAGKTGVTVQSSLDAVKDDFDVFIDFTRPEGTLNHLAFCRQHGKGMVIGTTGFDEAGKQAIRDAAADIAIVFAANFSVGVNVMLKLLEKAAKVMGDYTDIEIIEAHHRHKVDAPSGTALAMGEAIAHALDKDLKDCAVYSREGHTGERVPGTIGFATVRAGDIVGEHTAMFADIGERLEITHKASSRMTFANGAVRSALWLSGKESGLFDMRDVLDLNNL

Solvent-accessible surface area: 13615 Å² total; per-residue (Å²): 61,74,26,161,16,16,0,0,0,2,24,5,34,31,192,19,2,10,38,0,3,57,2,0,35,86,33,154,18,0,62,4,8,1,0,8,33,187,153,82,19,105,70,42,39,69,65,20,2,70,91,15,41,71,30,159,36,79,29,47,7,46,49,38,26,107,63,5,60,101,74,6,68,5,0,0,0,35,40,159,23,119,13,0,68,105,26,12,71,26,0,87,68,75,45,28,5,0,0,0,10,6,93,65,17,88,147,68,2,86,100,35,0,131,72,3,7,82,80,0,0,0,0,49,14,96,42,4,1,46,31,11,19,46,7,43,34,71,0,48,73,12,0,120,99,33,7,106,154,12,61,4,31,1,48,2,13,12,50,165,144,60,139,82,70,14,4,51,27,0,60,38,0,0,98,19,0,2,137,24,34,139,84,78,8,88,102,12,23,42,106,91,114,165,71,180,86,49,169,73,93,115,42,21,2,0,8,42,53,73,73,41,29,128,48,64,5,59,10,30,0,41,0,20,69,164,81,112,154,79,84,31,61,28,145,20,102,40,87,55,29,53,0,47,0,0,0,107,0,0,58,64,5,56,78,77,83,63,25,71,35,36,4,144,47,18,42,78,9,98,124,117

GO terms:
  GO:0005829 cytosol (C, IDA)
  GO:0008839 4-hydroxy-tetrahydrodipicolinate reductase activity (F, IDA)
  GO:0042802 identical protein binding (F, IDA)
  GO:0008652 amino acid biosynthetic process (P, IDA)
  GO:0005829 cytosol (C, HDA)

Organism: Escherichia coli (strain K12) (NCBI:txid83333)

Radius of gyration: 20.97 Å; Cα contacts (8 Å, |Δi|>4): 558; chains: 1; bounding box: 43×37×63 Å

Secondary structure (DSSP, 8-state):
---BEEEEETTTTSHHHHHHHHHHHHSTTEE---EE--TT-TT-S--TT-SSSSS--S--EES-STTTTTS-SEEEE-S-HHHHHHHHHHHHHTT-EEEE------HHHHHHHHHHTTTS-EEE-S---HHHHHHHHHHHHHHHHHTTTSEEEEEEEE-TT--SSS-HHHHHHHHHHHHHTT--GGGTEE----S---SPPTT-EEEEEEE-TT--EEEEEEEEETTEEEEEEEEE-STHHHHHHHHHHHHHHBTB-SSEE-HHHHTTGGG-

InterPro domains:
  IPR000846 Dihydrodipicolinate reductase, N-terminal [PF01113] (6-129)
  IPR022663 Dihydrodipicolinate reductase, C-terminal [PF05173] (132-268)
  IPR022664 Dihydrodipicolinate reductase, conserved site [PS01298] (154-171)
  IPR023940 Dihydrodipicolinate reductase [MF_00102] (6-268)
  IPR023940 Dihydrodipicolinate reductase [PIRSF000161] (5-271)
  IPR023940 Dihydrodipicolinate reductase [PTHR20836] (5-269)
  IPR023940 Dihydrodipicolinate reductase [TIGR00036] (6-269)
  IPR036291 NAD(P)-binding domain superfamily [SSF51735] (4-272)

CATH classification: 3.40.50.720 (+1 more: 3.30.360.10)

Foldseek 3Di:
DDAQFEEEQEPCVHQVNLLLLLLQVPDHRHHHQEYEDDPVDPCEPHPANPSVPPRHRPHGYHHDCVVRVPSGQAYEDADELVVVVVVLVVCLVVLREYEDQHDDDDVVSVVSQQVSQAFFHYEYEPFLFPLLVLVLLVLLVCLLVQVPAFDKEKEKEAEQVDDDPPDPSRVSSLVSSQVSVVHDLVPAEAEDDDDDDDDHDPPHYYYHYHYHHHQHMKMWIWTDHVPDIDIDMDGDDGCSSNSNSSSLVSSVCVVPTHGYHYSCVSVVSVVD